Protein AF-A0A0L6JJQ7-F1 (afdb_monomer_lite)

Foldseek 3Di:
DDDDDDDDDDDDDDDDDDDDDDDDDDDDDDDDDDDDDDDDPPPVPVVVVLVVLVVVLVVQLVVLVVVLCVVLVVLVVVLVVLVVVLVVLVVDVPRDPVVNVVSVVVNVVSVVVNVVSVVVSVVSSVLSVCCSQQNDVLSVQLVVLVVVLCVVLVVLVVVLVVLVVVLVVLVPDPDRDPVSNVVSVVVNVVSVVVNVVSVVVSVVSSVLSRCCSQQNPVLSVQLVVLVVVLVVQLVVLVVVLVVLVVQLVVLVPDPDDSVVVNVVSVVVNVVSVVVNVVSVVVSVVSNVVSNVVSNVVVVD

Sequence (300 aa):
MKKFISGITAAAMMLTISSGAIACKGNFEVKNAAPQKTKTQGVKLASKTVKALDAATEAKIKALKDAYNKEVAPLNEQLKTVTADLKAAKAAKPVDTAKVNSIKDLVTSIQKEIGTKKKALNEAIEKVKLTAEYGADAVAKMDSAKAAFEKDVAPLKEKLTALNNDLKAALKATTVDKEKVKSIKDQIKTVNNDISIKKKALASSIENIKLTAKYGADAVAKLEAAKETYNKDVAAVNEKIKKANADLKAALKEKTKNKETIKTTSKQLLTLYKELKDKKTAYEALVKSIKTTAAAAKKA

Secondary structure (DSSP, 8-state):
---------------------------------PPP-----SSHHHHHHHHHHHHHHHHHHHHHHHHHHHHHHHHHHHHHHHHHHHHHHHHSSS--HHHHHHHHHHHHHHHHHHHHHHHHHHHHHHHHHHHHHH-HHHHHHHHHHHHHHHHHHHHHHHHHHHHHHHHHHHHHSSS--HHHHHHHHHHHHHHHHHHHHHHHHHHHHHHHHHHHHHH-HHHHHHHHHHHHHHHHHHHHHHHHHHHHHHHHHHHTT-SS--HHHHHHHHHHHHHHHHHHHHHHHHHHHHHHHHHHHHHHHTT-

pLDDT: mean 83.03, std 23.99, range [24.89, 98.19]

Radius of gyration: 33.75 Å; chains: 1; bounding box: 83×77×108 Å

Organism: NCBI:txid398512

Structure (mmCIF, N/CA/C/O backbone):
data_AF-A0A0L6JJQ7-F1
#
_entry.id   AF-A0A0L6JJQ7-F1
#
loop_
_atom_site.group_PDB
_atom_site.id
_atom_site.type_symbol
_atom_site.label_atom_id
_atom_site.label_alt_id
_atom_site.label_comp_id
_atom_site.label_asym_id
_atom_site.label_entity_id
_atom_site.label_seq_id
_atom_site.pdbx_PDB_ins_code
_atom_site.Cartn_x
_atom_site.Cartn_y
_atom_site.Cartn_z
_atom_site.occupancy
_atom_site.B_iso_or_equiv
_atom_site.auth_seq_id
_atom_site.auth_comp_id
_atom_site.auth_asym_id
_atom_site.auth_atom_id
_atom_site.pdbx_PDB_model_num
ATOM 1 N N . MET A 1 1 ? 1.778 -45.933 -13.096 1.00 40.78 1 MET A N 1
ATOM 2 C CA . MET A 1 1 ? 0.882 -45.709 -14.261 1.00 40.78 1 MET A CA 1
ATOM 3 C C . MET A 1 1 ? -0.006 -44.519 -13.896 1.00 40.78 1 MET A C 1
ATOM 5 O O . MET A 1 1 ? -0.544 -44.564 -12.808 1.00 40.78 1 MET A O 1
ATOM 9 N N . LYS A 1 2 ? -0.139 -43.393 -14.603 1.00 38.31 2 LYS A N 1
ATOM 10 C CA . LYS A 1 2 ? -0.102 -43.065 -16.037 1.00 38.31 2 LYS A CA 1
ATOM 11 C C . LYS A 1 2 ? 0.492 -41.654 -16.241 1.00 38.31 2 LYS A C 1
ATOM 13 O O . LYS A 1 2 ? 0.305 -40.781 -15.403 1.00 38.31 2 LYS A O 1
ATOM 18 N N . LYS A 1 3 ? 1.183 -41.461 -17.368 1.00 41.72 3 LYS A N 1
ATOM 19 C CA . LYS A 1 3 ? 1.602 -40.169 -17.941 1.00 41.72 3 LYS A CA 1
ATOM 20 C C . LYS A 1 3 ? 0.489 -39.635 -18.860 1.00 41.72 3 LYS A C 1
ATOM 22 O O . LYS A 1 3 ? -0.080 -40.446 -19.576 1.00 41.72 3 LYS A O 1
ATOM 27 N N . PHE A 1 4 ? 0.266 -38.319 -18.890 1.00 34.88 4 PHE A N 1
ATOM 28 C CA . PHE A 1 4 ? -0.367 -37.515 -19.964 1.00 34.88 4 PHE A CA 1
ATOM 29 C C . PHE A 1 4 ? 0.131 -36.073 -19.719 1.00 34.88 4 PHE A C 1
ATOM 31 O O . PHE A 1 4 ? -0.058 -35.578 -18.615 1.00 34.88 4 PHE A O 1
ATOM 38 N N . ILE A 1 5 ? 1.002 -35.413 -20.494 1.00 38.50 5 ILE A N 1
ATOM 39 C CA . ILE A 1 5 ? 1.073 -35.028 -21.922 1.00 38.50 5 ILE A CA 1
ATOM 40 C C . ILE A 1 5 ? -0.078 -34.119 -22.402 1.00 38.50 5 ILE A C 1
ATOM 42 O O . ILE A 1 5 ? -1.170 -34.591 -22.683 1.00 38.50 5 ILE A O 1
ATOM 46 N N . SER A 1 6 ? 0.294 -32.832 -22.531 1.00 33.75 6 SER A N 1
ATOM 47 C CA . SER A 1 6 ? -0.038 -31.785 -23.524 1.00 33.75 6 SER A CA 1
ATOM 48 C C . SER A 1 6 ? -1.480 -31.362 -23.827 1.00 33.75 6 SER A C 1
ATOM 50 O O . SER A 1 6 ? -2.347 -32.191 -24.068 1.00 33.75 6 SER A O 1
ATOM 52 N N . GLY A 1 7 ? -1.654 -30.050 -24.035 1.00 31.50 7 GLY A N 1
ATOM 53 C CA . GLY A 1 7 ? -2.753 -29.505 -24.837 1.00 31.50 7 GLY A CA 1
ATOM 54 C C . GLY A 1 7 ? -2.918 -27.989 -24.721 1.00 31.50 7 GLY A C 1
ATOM 55 O O . GLY A 1 7 ? -3.749 -27.517 -23.958 1.00 31.50 7 GLY A O 1
ATOM 56 N N . ILE A 1 8 ? -2.134 -27.225 -25.487 1.00 38.12 8 ILE A N 1
ATOM 57 C CA . ILE A 1 8 ? -2.413 -25.817 -25.817 1.00 38.12 8 ILE A CA 1
ATOM 58 C C . ILE A 1 8 ? -3.690 -25.785 -26.663 1.00 38.12 8 ILE A C 1
ATOM 60 O O . ILE A 1 8 ? -3.767 -26.519 -27.643 1.00 38.12 8 ILE A O 1
ATOM 64 N N . THR A 1 9 ? -4.656 -24.918 -26.349 1.00 31.53 9 THR A N 1
ATOM 65 C CA . THR A 1 9 ? -5.706 -24.553 -27.315 1.00 31.53 9 THR A CA 1
ATOM 66 C C . THR A 1 9 ? -5.922 -23.045 -27.298 1.00 31.53 9 THR A C 1
ATOM 68 O O . THR A 1 9 ? -6.413 -22.476 -26.326 1.00 31.53 9 THR A O 1
ATOM 71 N N . ALA A 1 10 ? -5.502 -22.409 -28.389 1.00 32.62 10 ALA A N 1
ATOM 72 C CA . ALA A 1 10 ? -5.884 -21.062 -28.768 1.00 32.62 10 ALA A CA 1
ATOM 73 C C . ALA A 1 10 ? -7.339 -21.077 -29.258 1.00 32.62 10 ALA A C 1
ATOM 75 O O . ALA A 1 10 ? -7.697 -21.917 -30.081 1.00 32.62 10 ALA A O 1
ATOM 76 N N . ALA A 1 11 ? -8.159 -20.141 -28.787 1.00 29.55 11 ALA A N 1
ATOM 77 C CA . ALA A 1 11 ? -9.487 -19.894 -29.333 1.00 29.55 11 ALA A CA 1
ATOM 78 C C . ALA A 1 11 ? -9.513 -18.489 -29.940 1.00 29.55 11 ALA A C 1
ATOM 80 O O . ALA A 1 11 ? -9.474 -17.480 -29.238 1.00 29.55 11 ALA A O 1
ATOM 81 N N . ALA A 1 12 ? -9.522 -18.459 -31.270 1.00 28.70 12 ALA A N 1
ATOM 82 C CA . ALA A 1 12 ? -9.813 -17.292 -32.079 1.00 28.70 12 ALA A CA 1
ATOM 83 C C . ALA A 1 12 ? -11.298 -16.922 -31.939 1.00 28.70 12 ALA A C 1
ATOM 85 O O . ALA A 1 12 ? -12.160 -17.794 -32.014 1.00 28.70 12 ALA A O 1
ATOM 86 N N . MET A 1 13 ? -11.599 -15.631 -31.805 1.00 29.89 13 MET A N 1
ATOM 87 C CA . MET A 1 13 ? -12.943 -15.097 -32.024 1.00 29.89 13 MET A CA 1
ATOM 88 C C . MET A 1 13 ? -12.869 -14.048 -33.134 1.00 29.89 13 MET A C 1
ATOM 90 O O . MET A 1 13 ? -12.454 -12.912 -32.923 1.00 29.89 13 MET A O 1
ATOM 94 N N . MET A 1 14 ? -13.232 -14.486 -34.339 1.00 33.00 14 MET A N 1
ATOM 95 C CA . MET A 1 14 ? -13.643 -13.636 -35.454 1.00 33.00 14 MET A CA 1
ATOM 96 C C . MET A 1 14 ? -15.035 -13.077 -35.152 1.00 33.00 14 MET A C 1
ATOM 98 O O . MET A 1 14 ? -15.930 -13.835 -34.781 1.00 33.00 14 MET A O 1
ATOM 102 N N . LEU A 1 15 ? -15.234 -11.779 -35.375 1.00 27.42 15 LEU A N 1
ATOM 103 C CA . LEU A 1 15 ? -16.564 -11.193 -35.505 1.00 27.42 15 LEU A CA 1
ATOM 104 C C . LEU A 1 15 ? -16.562 -10.238 -36.700 1.00 27.42 15 LEU A C 1
ATOM 106 O O . LEU A 1 15 ? -16.027 -9.133 -36.662 1.00 27.42 15 LEU A O 1
ATOM 110 N N . THR A 1 16 ? -17.114 -10.750 -37.791 1.00 31.70 16 THR A N 1
ATOM 111 C CA . THR A 1 16 ? -17.403 -10.087 -39.061 1.00 31.70 16 THR A CA 1
ATOM 112 C C . THR A 1 16 ? -18.691 -9.284 -38.923 1.00 31.70 16 THR A C 1
ATOM 114 O O . THR A 1 16 ? -19.684 -9.887 -38.532 1.00 31.70 16 THR A O 1
ATOM 117 N N . ILE A 1 17 ? -18.731 -8.007 -39.333 1.00 32.00 17 ILE A N 1
ATOM 118 C CA . ILE A 1 17 ? -19.963 -7.368 -39.841 1.00 32.00 17 ILE A CA 1
ATOM 119 C C . ILE A 1 17 ? -19.635 -6.391 -40.992 1.00 32.00 17 ILE A C 1
ATOM 121 O O . ILE A 1 17 ? -19.012 -5.352 -40.802 1.00 32.00 17 ILE A O 1
ATOM 125 N N . SER A 1 18 ? -20.063 -6.834 -42.178 1.00 29.53 18 SER A N 1
ATOM 126 C CA . SER A 1 18 ? -2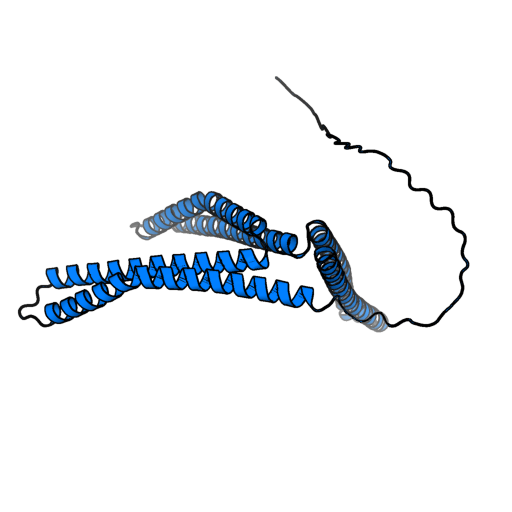0.608 -6.170 -43.377 1.00 29.53 18 SER A CA 1
ATOM 127 C C . SER A 1 18 ? -20.101 -4.820 -43.907 1.00 29.53 18 SER A C 1
ATOM 129 O O . SER A 1 18 ? -20.198 -3.771 -43.275 1.00 29.53 18 SER A O 1
ATOM 131 N N . SER A 1 19 ? -19.778 -4.872 -45.200 1.00 30.47 19 SER A N 1
ATOM 132 C CA . SER A 1 19 ? -19.640 -3.794 -46.176 1.00 30.47 19 SER A CA 1
ATOM 133 C C . SER A 1 19 ? -20.856 -2.860 -46.270 1.00 30.47 19 SER A C 1
ATOM 135 O O . SER A 1 19 ? -21.985 -3.315 -46.439 1.00 30.47 19 SER A O 1
ATOM 137 N N . GLY A 1 20 ? -20.592 -1.554 -46.310 1.00 28.81 20 GLY A N 1
ATOM 138 C CA . GLY A 1 20 ? -21.483 -0.530 -46.852 1.00 28.81 20 GLY A CA 1
ATOM 139 C C . GLY A 1 20 ? -20.668 0.405 -47.741 1.00 28.81 20 GLY A C 1
ATOM 140 O O . GLY A 1 20 ? -19.799 1.126 -47.259 1.00 28.81 20 GLY A O 1
ATOM 141 N N . ALA A 1 21 ? -20.899 0.336 -49.050 1.00 28.78 21 ALA A N 1
ATOM 142 C CA . ALA A 1 21 ? -20.279 1.203 -50.039 1.00 28.78 21 ALA A CA 1
ATOM 143 C C . ALA A 1 21 ? -20.916 2.602 -49.998 1.00 28.78 21 ALA A C 1
ATOM 145 O O . ALA A 1 21 ? -22.134 2.725 -50.089 1.00 28.78 21 ALA A O 1
ATOM 146 N N . ILE A 1 22 ? -20.092 3.651 -49.951 1.00 30.23 22 ILE A N 1
ATOM 147 C CA . ILE A 1 22 ? -20.457 4.978 -50.458 1.00 30.23 22 ILE A CA 1
ATOM 148 C C . ILE A 1 22 ? -19.367 5.386 -51.442 1.00 30.23 22 ILE A C 1
ATOM 150 O O . ILE A 1 22 ? -18.225 5.658 -51.075 1.00 30.23 22 ILE A O 1
ATOM 154 N N . ALA A 1 23 ? -19.743 5.388 -52.715 1.00 28.38 23 ALA A N 1
ATOM 155 C CA . ALA A 1 23 ? -19.004 6.037 -53.774 1.00 28.38 23 ALA A CA 1
ATOM 156 C C . ALA A 1 23 ? -19.264 7.548 -53.711 1.00 28.38 23 ALA A C 1
ATOM 158 O O . ALA A 1 23 ? -20.413 7.969 -53.768 1.00 28.38 23 ALA A O 1
ATOM 159 N N . CYS A 1 24 ? -18.199 8.347 -53.685 1.00 27.61 24 CYS A N 1
ATOM 160 C CA . CYS A 1 24 ? -18.191 9.703 -54.229 1.00 27.61 24 CYS A CA 1
ATOM 161 C C . CYS A 1 24 ? -16.872 9.892 -54.986 1.00 27.61 24 CYS A C 1
ATOM 163 O O . CYS A 1 24 ? -15.816 10.102 -54.392 1.00 27.61 24 CYS A O 1
ATOM 165 N N . LYS A 1 25 ? -16.941 9.777 -56.317 1.00 28.47 25 LYS A N 1
ATOM 166 C CA . LYS A 1 25 ? -15.945 10.331 -57.239 1.00 28.47 25 LYS A CA 1
ATOM 167 C C . LYS A 1 25 ? -16.105 11.851 -57.234 1.00 28.47 25 LYS A C 1
ATOM 169 O O . LYS A 1 25 ? -17.196 12.346 -57.492 1.00 28.47 25 LYS A O 1
ATOM 174 N N . GLY A 1 26 ? -15.010 12.564 -57.012 1.00 27.30 26 GLY A N 1
ATOM 175 C CA . GLY A 1 26 ? -14.912 14.001 -57.230 1.00 27.30 26 GLY A CA 1
ATOM 176 C C . GLY A 1 26 ? -13.449 14.420 -57.207 1.00 27.30 26 GLY A C 1
ATOM 177 O O . GLY A 1 26 ? -12.859 14.534 -56.138 1.00 27.30 26 GLY A O 1
ATOM 178 N N . ASN A 1 27 ? -12.857 14.608 -58.387 1.00 30.86 27 ASN A N 1
ATOM 179 C CA . ASN A 1 27 ? -11.577 15.294 -58.544 1.00 30.86 27 ASN A CA 1
ATOM 180 C C . ASN A 1 27 ? -11.732 16.743 -58.061 1.00 30.86 27 ASN A C 1
ATOM 182 O O . ASN A 1 27 ? -12.579 17.455 -58.598 1.00 30.86 27 ASN A O 1
ATOM 186 N N . PHE A 1 28 ? -10.876 17.213 -57.151 1.00 25.08 28 PHE A N 1
ATOM 187 C CA . PHE A 1 28 ? -10.503 18.625 -57.142 1.00 25.08 28 PHE A CA 1
ATOM 188 C C . PHE A 1 28 ? -9.104 18.856 -56.570 1.00 25.08 28 PHE A C 1
ATOM 190 O O . PHE A 1 28 ? -8.626 18.156 -55.683 1.00 25.08 28 PHE A O 1
ATOM 197 N N . GLU A 1 29 ? -8.463 19.833 -57.188 1.00 25.55 29 GLU A N 1
ATOM 198 C CA . GLU A 1 29 ? -7.049 20.156 -57.223 1.00 25.55 29 GLU A CA 1
ATOM 199 C C . GLU A 1 29 ? -6.451 20.584 -55.876 1.00 25.55 29 GLU A C 1
ATOM 201 O O . GLU A 1 29 ? -7.091 21.232 -55.047 1.00 25.55 29 GLU A O 1
ATOM 206 N N . VAL A 1 30 ? -5.151 20.321 -55.725 1.00 31.25 30 VAL A N 1
ATOM 207 C CA . VAL A 1 30 ? -4.286 20.986 -54.747 1.00 31.25 30 VAL A CA 1
ATOM 208 C C . VAL A 1 30 ? -4.121 22.448 -55.172 1.00 31.25 30 VAL A C 1
ATOM 210 O O . VAL A 1 30 ? -3.375 22.747 -56.103 1.00 31.25 30 VAL A O 1
ATOM 213 N N . LYS A 1 31 ? -4.788 23.373 -54.476 1.00 25.42 31 LYS A N 1
ATOM 214 C CA . LYS A 1 31 ? -4.461 24.805 -54.510 1.00 25.42 31 LYS A CA 1
ATOM 215 C C . LYS A 1 31 ? -4.286 25.334 -53.089 1.00 25.42 31 LYS A C 1
ATOM 217 O O . LYS A 1 31 ? -5.178 25.240 -52.252 1.00 25.42 31 LYS A O 1
ATOM 222 N N . ASN A 1 32 ? -3.101 25.890 -52.847 1.00 31.80 32 ASN A N 1
ATOM 223 C CA . ASN A 1 32 ? -2.762 26.691 -51.677 1.00 31.80 32 ASN A CA 1
ATOM 224 C C . ASN A 1 32 ? -3.772 27.835 -51.490 1.00 31.80 32 ASN A C 1
ATOM 226 O O . ASN A 1 32 ? -3.938 28.655 -52.391 1.00 31.80 32 ASN A O 1
ATOM 230 N N . ALA A 1 33 ? -4.374 27.938 -50.303 1.00 26.23 33 ALA A N 1
ATOM 231 C CA . ALA A 1 33 ? -5.040 29.149 -49.834 1.00 26.23 33 ALA A CA 1
ATOM 232 C C . ALA A 1 33 ? -4.869 29.301 -48.311 1.00 26.23 33 ALA A C 1
ATOM 234 O O . ALA A 1 33 ? -4.955 28.339 -47.551 1.00 26.23 33 ALA A O 1
ATOM 235 N N . ALA A 1 34 ? -4.572 30.532 -47.901 1.00 25.86 34 ALA A N 1
ATOM 236 C CA . ALA A 1 34 ? -4.244 30.986 -46.552 1.00 25.86 34 ALA A CA 1
ATOM 237 C C . ALA A 1 34 ? -5.436 30.870 -45.549 1.00 25.86 34 ALA A C 1
ATOM 239 O O . ALA A 1 34 ? -6.549 30.518 -45.940 1.00 25.86 34 ALA A O 1
ATOM 240 N N . PRO A 1 35 ? -5.231 31.130 -44.239 1.00 26.84 35 PRO A N 1
ATOM 241 C CA . PRO A 1 35 ? -5.965 30.497 -43.144 1.00 26.84 35 PRO A CA 1
ATOM 242 C C . PRO A 1 35 ? -7.361 31.091 -42.924 1.00 26.84 35 PRO A C 1
ATOM 244 O O . PRO A 1 35 ? -7.509 32.285 -42.660 1.00 26.84 35 PRO A O 1
ATOM 247 N N . GLN A 1 36 ? -8.393 30.244 -42.906 1.00 24.89 36 GLN A N 1
ATOM 248 C CA . GLN A 1 36 ? -9.703 30.633 -42.387 1.00 24.89 36 GLN A CA 1
ATOM 249 C C . GLN A 1 36 ? -9.806 30.342 -40.887 1.00 24.89 36 GLN A C 1
ATOM 251 O O . GLN A 1 36 ? -9.729 29.208 -40.420 1.00 24.89 36 GLN A O 1
ATOM 256 N N . LYS A 1 37 ? -9.995 31.424 -40.126 1.00 33.47 37 LYS A N 1
ATOM 257 C CA . LYS A 1 37 ? -10.331 31.439 -38.701 1.00 33.47 37 LYS A CA 1
ATOM 258 C C . LYS A 1 37 ? -11.657 30.707 -38.455 1.00 33.47 37 LYS A C 1
ATOM 260 O O . LYS A 1 37 ? -12.722 31.313 -38.560 1.00 33.47 37 LYS A O 1
ATOM 265 N N . THR A 1 38 ? -11.616 29.453 -38.022 1.00 25.91 38 THR A N 1
ATOM 266 C CA . THR A 1 38 ? -12.767 28.827 -37.359 1.00 25.91 38 THR A CA 1
ATOM 267 C C . THR A 1 38 ? -12.758 29.205 -35.883 1.00 25.91 38 THR A C 1
ATOM 269 O O . THR A 1 38 ? -11.875 28.807 -35.120 1.00 25.91 38 THR A O 1
ATOM 272 N N . LYS A 1 39 ? -13.738 30.024 -35.488 1.00 27.64 39 LYS A N 1
ATOM 273 C CA . LYS A 1 39 ? -13.989 30.421 -34.100 1.00 27.64 39 LYS A CA 1
ATOM 274 C C . LYS A 1 39 ? -14.119 29.182 -33.208 1.00 27.64 39 LYS A C 1
ATOM 276 O O . LYS A 1 39 ? -14.880 28.258 -33.474 1.00 27.64 39 LYS A O 1
ATOM 281 N N . THR A 1 40 ? -13.372 29.219 -32.118 1.00 33.66 40 THR A N 1
ATOM 282 C CA . THR A 1 40 ? -13.351 28.285 -30.998 1.00 33.66 40 THR A CA 1
ATOM 283 C C . THR A 1 40 ? -14.741 28.090 -30.379 1.00 33.66 40 THR A C 1
ATOM 285 O O . THR A 1 40 ? -15.190 28.888 -29.561 1.00 33.66 40 THR A O 1
ATOM 288 N N . GLN A 1 41 ? -15.405 26.977 -30.699 1.00 30.06 41 GLN A N 1
ATOM 289 C CA . GLN A 1 41 ? -16.529 26.453 -29.902 1.00 30.06 41 GLN A CA 1
ATOM 290 C C . GLN A 1 41 ? -16.197 25.145 -29.154 1.00 30.06 41 GLN A C 1
ATOM 292 O O . GLN A 1 41 ? -17.012 24.655 -28.380 1.00 30.06 41 GLN A O 1
ATOM 297 N N . GLY A 1 42 ? -14.963 24.635 -29.256 1.00 28.72 42 GLY A N 1
ATOM 298 C CA . GLY A 1 42 ? -14.539 23.385 -28.601 1.00 28.72 42 GLY A CA 1
ATOM 299 C C . GLY A 1 42 ? -14.088 23.483 -27.132 1.00 28.72 42 GLY A C 1
ATOM 300 O O . GLY A 1 42 ? -13.837 22.459 -26.508 1.00 28.72 42 GLY A O 1
ATOM 301 N N . VAL A 1 43 ? -13.975 24.679 -26.537 1.00 32.28 43 VAL A N 1
ATOM 302 C CA . VAL A 1 43 ? -13.338 24.845 -25.203 1.00 32.28 43 VAL A CA 1
ATOM 303 C C . VAL A 1 43 ? -14.348 25.063 -24.058 1.00 32.28 43 VAL A C 1
ATOM 305 O O . VAL A 1 43 ? -14.024 24.875 -22.884 1.00 32.28 43 VAL A O 1
ATOM 308 N N . LYS A 1 44 ? -15.615 25.390 -24.355 1.00 32.47 44 LYS A N 1
ATOM 309 C CA . LYS A 1 44 ? -16.636 25.656 -23.317 1.00 32.47 44 LYS A CA 1
ATOM 310 C C . LYS A 1 44 ? -17.373 24.413 -22.796 1.00 32.47 44 LYS A C 1
ATOM 312 O O . LYS A 1 44 ? -17.965 24.501 -21.724 1.00 32.47 44 LYS A O 1
ATOM 317 N N . LEU A 1 45 ? -17.330 23.272 -23.493 1.00 27.98 45 LEU A N 1
ATOM 318 C CA . LEU A 1 45 ? -17.992 22.037 -23.037 1.00 27.98 45 LEU A CA 1
ATOM 319 C C . LEU A 1 45 ? -17.166 21.276 -21.988 1.00 27.98 45 LEU A C 1
ATOM 321 O O . LEU A 1 45 ? -17.713 20.880 -20.962 1.00 27.98 45 LEU A O 1
ATOM 325 N N . ALA A 1 46 ? -15.847 21.162 -22.177 1.00 34.97 46 ALA A N 1
ATOM 326 C CA . ALA A 1 46 ? -14.965 20.439 -21.252 1.00 34.97 46 ALA A CA 1
ATOM 327 C C . ALA A 1 46 ? -14.870 21.087 -19.854 1.00 34.97 46 ALA A C 1
ATOM 329 O O . ALA A 1 46 ? -14.666 20.396 -18.862 1.00 34.97 46 ALA A O 1
ATOM 330 N N . SER A 1 47 ? -15.049 22.410 -19.748 1.00 42.53 47 SER A N 1
ATOM 331 C CA . SER A 1 47 ? -15.056 23.102 -18.448 1.00 42.53 47 SER A CA 1
ATOM 332 C C . SER A 1 47 ? -16.383 22.976 -17.698 1.00 42.53 47 SER A C 1
ATOM 334 O O . SER A 1 47 ? -16.388 23.056 -16.473 1.00 42.53 47 SER A O 1
ATOM 336 N N . LYS A 1 48 ? -17.506 22.758 -18.395 1.00 41.59 48 LYS A N 1
ATOM 337 C CA . LYS A 1 48 ? -18.816 22.551 -17.761 1.00 41.59 48 LYS A CA 1
ATOM 338 C C . LYS A 1 48 ? -18.961 21.139 -17.202 1.00 41.59 48 LYS A C 1
ATOM 340 O O . LYS A 1 48 ? -19.494 20.990 -16.112 1.00 41.59 48 LYS A O 1
ATOM 345 N N . THR A 1 49 ? -18.455 20.124 -17.901 1.00 40.28 49 THR A N 1
ATOM 346 C CA . THR A 1 49 ? -18.525 18.724 -17.451 1.00 40.28 49 THR A CA 1
ATOM 347 C C . THR A 1 49 ? -17.599 18.440 -16.272 1.00 40.28 49 THR A C 1
ATOM 349 O O . THR A 1 49 ? -18.028 17.776 -15.335 1.00 40.28 49 THR A O 1
ATOM 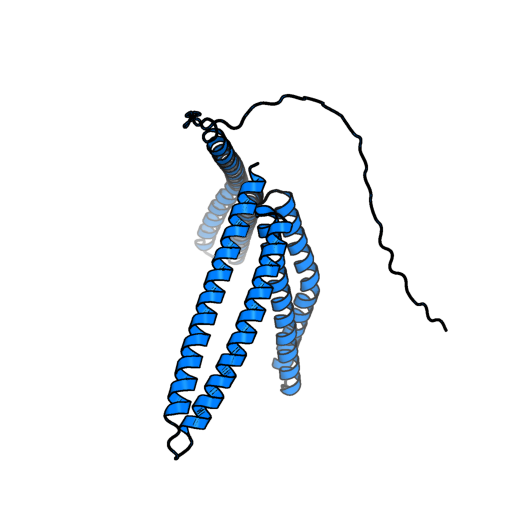352 N N . VAL A 1 50 ? -16.386 19.007 -16.247 1.00 47.94 50 VAL A N 1
ATOM 353 C CA . VAL A 1 50 ? -15.484 18.913 -15.080 1.00 47.94 50 VAL A CA 1
ATOM 354 C C . VAL A 1 50 ? -16.079 19.642 -13.869 1.00 47.94 50 VAL A C 1
ATOM 356 O O . VAL A 1 50 ? -16.211 19.039 -12.812 1.00 47.94 50 VAL A O 1
ATOM 359 N N . LYS A 1 51 ? -16.581 20.877 -14.037 1.00 53.31 51 LYS A N 1
ATOM 360 C CA . LYS A 1 51 ? -17.262 21.609 -12.950 1.00 53.31 51 LYS A CA 1
ATOM 361 C C . LYS A 1 51 ? -18.536 20.913 -12.451 1.00 53.31 51 LYS A C 1
ATOM 363 O O . LYS A 1 51 ? -18.841 20.993 -11.267 1.00 53.31 51 LYS A O 1
ATOM 368 N N . ALA A 1 52 ? -19.283 20.236 -13.326 1.00 54.53 52 ALA A N 1
ATOM 369 C CA . ALA A 1 52 ? -20.475 19.474 -12.946 1.00 54.53 52 ALA A CA 1
ATOM 370 C C . ALA A 1 52 ? -20.132 18.157 -12.222 1.00 54.53 52 ALA A C 1
ATOM 372 O O . ALA A 1 52 ? -20.840 17.780 -11.291 1.00 54.53 52 ALA A O 1
ATOM 373 N N . LEU A 1 53 ? -19.044 17.479 -12.608 1.00 58.56 53 LEU A N 1
ATOM 374 C CA . LEU A 1 53 ? -18.508 16.307 -11.902 1.00 58.56 53 LEU A CA 1
ATOM 375 C C . LEU A 1 53 ? -17.984 16.681 -10.511 1.00 58.56 53 LEU A C 1
ATOM 377 O O . LEU A 1 53 ? -18.263 15.966 -9.546 1.00 58.56 53 LEU A O 1
ATOM 381 N N . ASP A 1 54 ? -17.309 17.822 -10.392 1.00 73.19 54 ASP A N 1
ATOM 382 C CA . ASP A 1 54 ? -16.853 18.358 -9.109 1.00 73.19 54 ASP A CA 1
ATOM 383 C C . ASP A 1 54 ? -18.053 18.727 -8.218 1.00 73.19 54 ASP A C 1
ATOM 385 O O . ASP A 1 54 ? -18.141 18.257 -7.084 1.00 73.19 54 ASP A O 1
ATOM 389 N N . ALA A 1 55 ? -19.058 19.429 -8.758 1.00 81.38 55 ALA A N 1
ATOM 390 C CA . ALA A 1 55 ? -20.275 19.785 -8.022 1.00 81.38 55 ALA A CA 1
ATOM 391 C C . ALA A 1 55 ? -21.098 18.559 -7.574 1.00 81.38 55 ALA A C 1
ATOM 393 O O . ALA A 1 55 ? -21.582 18.508 -6.442 1.00 81.38 55 ALA A O 1
ATOM 394 N N . ALA A 1 56 ? -21.242 17.537 -8.425 1.00 85.12 56 ALA A N 1
ATOM 395 C CA . ALA A 1 56 ? -21.938 16.300 -8.065 1.00 85.12 56 ALA A CA 1
ATOM 396 C C . ALA A 1 56 ? -21.179 15.500 -6.988 1.00 85.12 56 ALA A C 1
ATOM 398 O O . ALA A 1 56 ? -21.793 14.890 -6.108 1.00 85.12 56 ALA A O 1
ATOM 399 N N . THR A 1 57 ? -19.845 15.512 -7.037 1.00 87.94 57 THR A N 1
ATOM 400 C CA . THR A 1 57 ? -18.981 14.884 -6.026 1.00 87.94 57 THR A CA 1
ATOM 401 C C . THR A 1 57 ? -19.100 15.611 -4.688 1.00 87.94 57 THR A C 1
ATOM 403 O O . THR A 1 57 ? -19.302 14.973 -3.653 1.00 87.94 57 THR A O 1
ATOM 406 N N . GLU A 1 58 ? -19.052 16.942 -4.701 1.00 89.81 58 GLU A N 1
ATOM 407 C CA . GLU A 1 58 ? -19.244 17.780 -3.517 1.00 89.81 58 GLU A CA 1
ATOM 408 C C . GLU A 1 58 ? -20.633 17.600 -2.901 1.00 89.81 58 GLU A C 1
ATOM 410 O O . GLU A 1 58 ? -20.739 17.437 -1.685 1.00 89.81 58 GLU A O 1
ATOM 415 N N . ALA A 1 59 ? -21.688 17.534 -3.720 1.00 92.44 59 ALA A N 1
ATOM 416 C CA . ALA A 1 59 ? -23.050 17.280 -3.255 1.00 92.44 59 ALA A CA 1
ATOM 417 C C . ALA A 1 59 ? -23.171 15.925 -2.538 1.00 92.44 59 ALA A C 1
ATOM 419 O O . ALA A 1 59 ? -23.739 15.852 -1.446 1.00 92.44 59 ALA A O 1
ATOM 420 N N . LYS A 1 60 ? -22.574 14.858 -3.092 1.00 93.31 60 LYS A N 1
ATOM 421 C CA . LYS A 1 60 ? -22.530 13.535 -2.440 1.00 93.31 60 LYS A CA 1
ATOM 422 C C . LYS A 1 60 ? -21.756 13.571 -1.121 1.00 93.31 60 LYS A C 1
ATOM 424 O O . LYS A 1 60 ? -22.216 13.015 -0.127 1.00 93.31 60 LYS A O 1
ATOM 429 N N . ILE A 1 61 ? -20.604 14.246 -1.083 1.00 93.06 61 ILE A N 1
ATOM 430 C CA . ILE A 1 61 ? -19.813 14.407 0.149 1.00 93.06 61 ILE A CA 1
ATOM 431 C C . ILE A 1 61 ? -20.598 15.191 1.205 1.00 93.06 61 ILE A C 1
ATOM 433 O O . ILE A 1 61 ? -20.562 14.831 2.382 1.00 93.06 61 ILE A O 1
ATOM 437 N N . LYS A 1 62 ? -21.312 16.249 0.806 1.00 95.38 62 LYS A N 1
ATOM 438 C CA . LYS A 1 62 ? -22.165 17.025 1.707 1.00 95.38 62 LYS A CA 1
ATOM 439 C C . LYS A 1 62 ? -23.277 16.154 2.288 1.00 95.38 62 LYS A C 1
ATOM 441 O O . LYS A 1 62 ? -23.418 16.114 3.504 1.00 95.38 62 LYS A O 1
ATOM 446 N N . ALA A 1 63 ? -23.984 15.396 1.450 1.00 95.94 63 ALA A N 1
ATOM 447 C CA . ALA A 1 63 ? -25.035 14.485 1.902 1.00 95.94 63 ALA A CA 1
ATOM 448 C C . ALA A 1 63 ? -24.519 13.452 2.923 1.00 95.94 63 ALA A C 1
ATOM 450 O O . ALA A 1 63 ? -25.174 13.208 3.933 1.00 95.94 63 ALA A O 1
ATOM 451 N N . LEU A 1 64 ? -23.316 12.900 2.713 1.00 96.38 64 LEU A N 1
ATOM 452 C CA . LEU A 1 64 ? -22.679 11.991 3.675 1.00 96.38 64 LEU A CA 1
ATOM 453 C C . LEU A 1 64 ? -22.386 12.671 5.022 1.00 96.38 64 LEU A C 1
ATOM 455 O O . LEU A 1 64 ? -22.637 12.087 6.075 1.00 96.38 64 LEU A O 1
ATOM 459 N N . LYS A 1 65 ? -21.868 13.906 5.005 1.00 94.69 65 LYS A N 1
ATOM 460 C CA . LYS A 1 65 ? -21.612 14.677 6.233 1.00 94.69 65 LYS A CA 1
ATOM 461 C C . LYS A 1 65 ? -22.905 15.015 6.970 1.00 94.69 65 LYS A C 1
ATOM 463 O O . LYS A 1 65 ? -22.945 14.899 8.191 1.00 94.69 65 LYS A O 1
ATOM 468 N N . ASP A 1 66 ? -23.948 15.401 6.241 1.00 96.62 66 ASP A N 1
ATOM 469 C CA . ASP A 1 66 ? -25.256 15.722 6.812 1.00 96.62 66 ASP A CA 1
ATOM 470 C C . ASP A 1 66 ? -25.879 14.480 7.476 1.00 96.62 66 ASP A C 1
ATOM 472 O O . ASP A 1 66 ? -26.343 14.556 8.615 1.00 96.62 66 ASP A O 1
ATOM 476 N N . ALA A 1 67 ? -25.801 13.313 6.822 1.00 95.81 67 ALA A N 1
ATOM 477 C CA . ALA A 1 67 ? -26.237 12.037 7.393 1.00 95.81 67 ALA A CA 1
ATOM 478 C C . ALA A 1 67 ? -25.449 11.668 8.664 1.00 95.81 67 ALA A C 1
ATOM 480 O O . ALA A 1 67 ? -26.050 11.358 9.692 1.00 95.81 67 ALA A O 1
ATOM 481 N N . TYR A 1 68 ? -24.116 11.781 8.635 1.00 96.75 68 TYR A N 1
ATOM 482 C CA . TYR A 1 68 ? -23.270 11.555 9.812 1.00 96.75 68 TYR A CA 1
ATOM 483 C C . TYR A 1 68 ? -23.639 12.480 10.977 1.00 96.75 68 TYR A C 1
ATOM 485 O O . TYR A 1 68 ? -23.778 12.021 12.109 1.00 96.75 68 TYR A O 1
ATOM 493 N N . ASN A 1 69 ? -23.824 13.776 10.711 1.00 95.56 69 ASN A N 1
ATOM 494 C CA . ASN A 1 69 ? -24.181 14.744 11.745 1.00 95.56 69 ASN A CA 1
ATOM 495 C C . ASN A 1 69 ? -25.533 14.405 12.382 1.00 95.56 69 ASN A C 1
ATOM 497 O O . ASN A 1 69 ? -25.665 14.498 13.600 1.00 95.56 69 ASN A O 1
ATOM 501 N N . LYS A 1 70 ? -26.511 13.958 11.583 1.00 96.44 70 LYS A N 1
ATOM 502 C CA . LYS A 1 70 ? -27.819 13.514 12.082 1.00 96.44 70 LYS A CA 1
ATOM 503 C C . LYS A 1 70 ? -27.706 12.291 12.997 1.00 96.44 70 LYS A C 1
ATOM 505 O O . LYS A 1 70 ? -28.363 12.254 14.031 1.00 96.44 70 LYS A O 1
ATOM 510 N N . GLU A 1 71 ? -26.870 11.316 12.647 1.00 94.62 71 GLU A N 1
ATOM 511 C CA . GLU A 1 71 ? -26.665 10.113 13.467 1.00 94.62 71 GLU A CA 1
ATOM 512 C C . GLU A 1 71 ? -25.847 10.370 14.739 1.00 94.62 71 GLU A C 1
ATOM 514 O O . GLU A 1 71 ? -26.082 9.735 15.764 1.00 94.62 71 GLU A O 1
ATOM 519 N N . VAL A 1 72 ? -24.872 11.279 14.686 1.00 96.00 72 VAL A N 1
ATOM 520 C CA . VAL A 1 72 ? -23.958 11.547 15.807 1.00 96.00 72 VAL A CA 1
ATOM 521 C C . VAL A 1 72 ? -24.495 12.608 16.768 1.00 96.00 72 VAL A C 1
ATOM 523 O O . VAL A 1 72 ? -24.102 12.615 17.931 1.00 96.00 72 VAL A O 1
ATOM 526 N N . A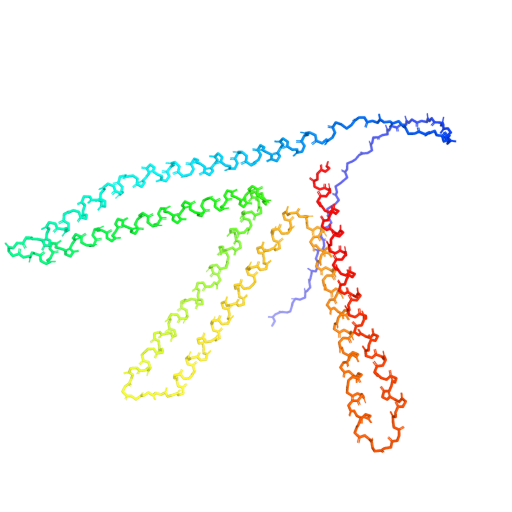LA A 1 73 ? -25.425 13.467 16.340 1.00 97.12 73 ALA A N 1
ATOM 527 C CA . ALA A 1 73 ? -26.090 14.435 17.214 1.00 97.12 73 ALA A CA 1
ATOM 528 C C . ALA A 1 73 ? -26.655 13.816 18.514 1.00 97.12 73 ALA A C 1
ATOM 530 O O . ALA A 1 73 ? -26.253 14.277 19.584 1.00 97.12 73 ALA A O 1
ATOM 531 N N . PRO A 1 74 ? -27.497 12.758 18.485 1.00 97.00 74 PRO A N 1
ATOM 532 C CA . PRO A 1 74 ? -28.011 12.153 19.716 1.00 97.00 74 PRO A CA 1
ATOM 533 C C . PRO A 1 74 ? -26.906 11.535 20.585 1.00 97.00 74 PRO A C 1
ATOM 535 O O . PRO A 1 74 ? -26.966 11.641 21.806 1.00 97.00 74 PRO A O 1
ATOM 538 N N . LEU A 1 75 ? -25.867 10.948 19.980 1.00 96.81 75 LEU A N 1
ATOM 539 C CA . LEU A 1 75 ? -24.726 10.385 20.714 1.00 96.81 75 LEU A CA 1
ATOM 540 C C . LEU A 1 75 ? -23.899 11.471 21.412 1.00 96.81 75 LEU A C 1
ATOM 542 O O . LEU A 1 75 ? -23.459 11.283 22.541 1.00 96.81 75 LEU A O 1
ATOM 546 N N . ASN A 1 76 ? -23.700 12.621 20.764 1.00 95.56 76 ASN A N 1
ATOM 547 C CA . ASN A 1 76 ? -23.015 13.762 21.368 1.00 95.56 76 ASN A CA 1
ATOM 548 C C . ASN A 1 76 ? -23.802 14.336 22.551 1.00 95.56 76 ASN A C 1
ATOM 550 O O . ASN A 1 76 ? -23.195 14.690 23.559 1.00 95.56 76 ASN A O 1
ATOM 554 N N . GLU A 1 77 ? -25.131 14.418 22.450 1.00 97.12 77 GLU A N 1
ATOM 555 C CA . GLU A 1 77 ? -25.969 14.848 23.574 1.00 97.12 77 GLU A CA 1
ATOM 556 C C . GLU A 1 77 ? -25.926 13.837 24.726 1.00 97.12 77 GLU A C 1
ATOM 558 O O . GLU A 1 77 ? -25.682 14.223 25.868 1.00 97.12 77 GLU A O 1
ATOM 563 N N . GLN A 1 78 ? -26.028 12.534 24.441 1.00 97.06 78 GLN A N 1
ATOM 564 C CA . GLN A 1 78 ? -25.834 11.493 25.457 1.00 97.06 78 GLN A CA 1
ATOM 565 C C . GLN A 1 78 ? -24.453 11.591 26.118 1.00 97.06 78 GLN A C 1
ATOM 567 O O . GLN A 1 78 ? -24.349 11.533 27.341 1.00 97.06 78 GLN A O 1
ATOM 572 N N . LEU A 1 79 ? -23.389 11.796 25.334 1.00 97.06 79 LEU A N 1
ATOM 573 C CA . LEU A 1 79 ? -22.030 11.939 25.853 1.00 97.06 79 LEU A CA 1
ATOM 574 C C . LEU A 1 79 ? -21.909 13.131 26.809 1.00 97.06 79 LEU A C 1
ATOM 576 O O . LEU A 1 79 ? -21.255 13.006 27.846 1.00 97.06 79 LEU A O 1
ATOM 580 N N . LYS A 1 80 ? -22.536 14.271 26.489 1.00 97.12 80 LYS A N 1
ATOM 581 C CA . LYS A 1 80 ? -22.573 15.445 27.377 1.00 97.12 80 LYS A CA 1
ATOM 582 C C . LYS A 1 80 ? -23.261 15.112 28.700 1.00 97.12 80 LYS A C 1
ATOM 584 O O . LYS A 1 80 ? -22.671 15.367 29.750 1.00 97.12 80 LYS A O 1
ATOM 589 N N . THR A 1 81 ? -24.448 14.507 28.651 1.00 97.44 81 THR A N 1
ATOM 590 C CA . THR A 1 81 ? -25.221 14.127 29.845 1.00 97.44 81 THR A CA 1
ATOM 591 C C . THR A 1 81 ? -24.446 13.151 30.726 1.00 97.44 81 THR A C 1
ATOM 593 O O . THR A 1 81 ? -24.183 13.445 31.888 1.00 97.44 81 THR A O 1
ATOM 596 N N . VAL A 1 82 ? -23.955 12.047 30.158 1.00 96.19 82 VAL A N 1
ATOM 597 C CA . VAL A 1 82 ? -23.213 11.018 30.907 1.00 96.19 82 VAL A CA 1
ATOM 598 C C . VAL A 1 82 ? -21.893 11.574 31.468 1.00 96.19 82 VAL A C 1
ATOM 600 O O . VAL A 1 82 ? -21.452 11.191 32.551 1.00 96.19 82 VAL A O 1
ATOM 603 N N . THR A 1 83 ? -21.259 12.532 30.782 1.00 95.75 83 THR A N 1
ATOM 604 C CA . THR A 1 83 ? -20.068 13.225 31.308 1.00 95.75 83 THR A CA 1
ATOM 605 C C . THR A 1 83 ? -20.408 14.127 32.499 1.00 95.75 83 THR A C 1
ATOM 607 O O . THR A 1 83 ? -19.621 14.209 33.449 1.00 95.75 83 THR A O 1
ATOM 610 N N . ALA A 1 84 ? -21.566 14.792 32.484 1.00 96.38 84 ALA A N 1
ATOM 611 C CA . ALA A 1 84 ? -22.052 15.556 33.629 1.00 96.38 84 ALA A CA 1
ATOM 612 C C . ALA A 1 84 ? -22.364 14.631 34.817 1.00 96.38 84 ALA A C 1
ATOM 614 O O . ALA A 1 84 ? -21.897 14.898 35.927 1.00 96.38 84 ALA A O 1
ATOM 615 N N . ASP A 1 85 ? -23.025 13.498 34.568 1.00 95.38 85 ASP A N 1
ATOM 616 C CA . ASP A 1 85 ? -23.297 12.471 35.580 1.00 95.38 85 ASP A CA 1
ATOM 617 C C . ASP A 1 85 ? -22.005 11.920 36.189 1.00 95.38 85 ASP A C 1
ATOM 619 O O . ASP A 1 85 ? -21.907 11.748 37.404 1.00 95.38 85 ASP A O 1
ATOM 623 N N . LEU A 1 86 ? -20.966 11.712 35.372 1.00 95.62 86 LEU A N 1
ATOM 624 C CA . LEU A 1 86 ? -19.649 11.292 35.851 1.00 95.62 86 LEU A CA 1
ATOM 625 C C . LEU A 1 86 ? -19.038 12.326 36.800 1.00 95.62 86 LEU A C 1
ATOM 627 O O . LEU A 1 86 ? -18.416 11.966 37.802 1.00 95.62 86 LEU A O 1
ATOM 631 N N . LYS A 1 87 ? -19.179 13.614 36.472 1.00 95.81 87 LYS A N 1
ATOM 632 C CA . LYS A 1 87 ? -18.674 14.713 37.299 1.00 95.81 87 LYS A CA 1
ATOM 633 C C . LYS A 1 87 ? -19.429 14.782 38.627 1.00 95.81 87 LYS A C 1
ATOM 635 O O . LYS A 1 87 ? -18.787 14.905 39.667 1.00 95.81 87 LYS A O 1
ATOM 640 N N . ALA A 1 88 ? -20.753 14.633 38.599 1.00 95.31 88 ALA A N 1
ATOM 641 C CA . ALA A 1 88 ? -21.593 14.591 39.794 1.00 95.31 88 ALA A CA 1
ATOM 642 C C . ALA A 1 88 ? -21.282 13.369 40.676 1.00 95.31 88 ALA A C 1
ATOM 644 O O . ALA A 1 88 ? -21.067 13.515 41.877 1.00 95.31 88 ALA A O 1
ATOM 645 N N . ALA A 1 89 ? -21.159 12.175 40.087 1.00 93.94 89 ALA A N 1
ATOM 646 C CA . ALA A 1 89 ? -20.833 10.943 40.808 1.00 93.94 89 ALA A CA 1
ATOM 647 C C . ALA A 1 89 ? -19.459 11.004 41.496 1.00 93.94 89 ALA A C 1
ATOM 649 O O . ALA A 1 89 ? -19.300 10.500 42.604 1.00 93.94 89 ALA A O 1
ATOM 650 N N . LYS A 1 90 ? -18.473 11.665 40.875 1.00 94.50 90 LYS A N 1
ATOM 651 C CA . LYS A 1 90 ? -17.156 11.918 41.487 1.00 94.50 90 LYS A CA 1
ATOM 652 C C . LYS A 1 90 ? -17.191 12.940 42.626 1.00 94.50 90 LYS A C 1
ATOM 654 O O . LYS A 1 90 ? -16.295 12.923 43.462 1.00 94.50 90 LYS A O 1
ATOM 659 N N . ALA A 1 91 ? -18.164 13.848 42.624 1.00 95.00 91 ALA A N 1
ATOM 660 C CA . ALA A 1 91 ? -18.305 14.891 43.638 1.00 95.00 91 ALA A CA 1
ATOM 661 C C . ALA A 1 91 ? -19.126 14.439 44.861 1.00 95.00 91 ALA A C 1
ATOM 663 O O . ALA A 1 91 ? -19.070 15.093 45.903 1.00 95.00 91 ALA A O 1
ATOM 664 N N . ALA A 1 92 ? -19.874 13.337 44.749 1.00 93.56 92 ALA A N 1
ATOM 665 C CA . ALA A 1 92 ? -20.660 12.772 45.842 1.00 93.56 92 ALA A CA 1
ATOM 666 C C . ALA A 1 92 ? -19.773 12.291 47.008 1.00 93.56 92 ALA A C 1
ATOM 668 O O . ALA A 1 92 ? -18.649 11.832 46.802 1.00 93.56 92 ALA A O 1
ATOM 669 N N . LYS A 1 93 ? -20.285 12.377 48.244 1.00 92.19 93 LYS A N 1
ATOM 670 C CA . LYS A 1 93 ? -19.622 11.859 49.452 1.00 92.19 93 LYS A CA 1
ATOM 671 C C . LYS A 1 93 ? -20.582 10.947 50.236 1.00 92.19 93 LYS A C 1
ATOM 673 O O . LYS A 1 93 ? -21.621 11.447 50.662 1.00 92.19 93 LYS A O 1
ATOM 678 N N . PRO A 1 94 ? -20.236 9.664 50.465 1.00 90.19 94 PRO A N 1
ATOM 679 C CA . PRO A 1 94 ? -19.057 8.964 49.936 1.00 90.19 94 PRO A CA 1
ATOM 680 C C . PRO A 1 94 ? -19.131 8.766 48.409 1.00 90.19 94 PRO A C 1
ATOM 682 O O . PRO A 1 94 ? -20.213 8.756 47.826 1.00 90.19 94 PRO A O 1
ATOM 685 N N . VAL A 1 95 ? -17.975 8.615 47.754 1.00 94.00 95 VAL A N 1
ATOM 686 C CA . VAL A 1 95 ? -17.913 8.313 46.314 1.00 94.00 95 VAL A CA 1
ATOM 687 C C . VAL A 1 95 ? -18.248 6.841 46.093 1.00 94.00 95 VAL A C 1
ATOM 689 O O . VAL A 1 95 ? -17.542 5.964 46.589 1.00 94.00 95 VAL A O 1
ATOM 692 N N . ASP A 1 96 ? -19.266 6.570 45.281 1.00 95.25 96 ASP A N 1
ATOM 693 C CA . ASP A 1 96 ? -19.554 5.227 44.777 1.00 95.25 96 ASP A CA 1
ATOM 694 C C . ASP A 1 96 ? -18.637 4.914 43.583 1.00 95.25 96 ASP A C 1
ATOM 696 O O . ASP A 1 96 ? -18.856 5.344 42.444 1.00 95.25 96 ASP A O 1
ATOM 700 N N . THR A 1 97 ? -17.562 4.176 43.855 1.00 94.69 97 THR A N 1
ATOM 701 C CA . THR A 1 97 ? -16.558 3.801 42.853 1.00 94.69 97 THR A CA 1
ATOM 702 C C . THR A 1 97 ? -17.120 2.878 41.773 1.00 94.69 97 THR A C 1
ATOM 704 O O . THR A 1 97 ? -16.701 2.987 40.617 1.00 94.69 97 THR A O 1
ATOM 707 N N . ALA A 1 98 ? -18.088 2.019 42.107 1.00 94.12 98 ALA A N 1
ATOM 708 C CA . ALA A 1 98 ? -18.731 1.122 41.153 1.00 94.12 98 ALA A CA 1
ATOM 709 C C . ALA A 1 98 ? -19.581 1.921 40.156 1.00 94.12 98 ALA A C 1
ATOM 711 O O . ALA A 1 98 ? -19.422 1.760 38.942 1.00 94.12 98 ALA A O 1
ATOM 712 N N . LYS A 1 99 ? -20.391 2.868 40.649 1.00 93.81 99 LYS A N 1
ATOM 713 C CA . LYS A 1 99 ? -21.162 3.791 39.804 1.00 93.81 99 LYS A CA 1
ATOM 714 C C . LYS A 1 99 ? -20.256 4.650 38.921 1.00 93.81 99 LYS A C 1
ATOM 716 O O . LYS A 1 99 ? -20.509 4.779 37.726 1.00 93.81 99 LYS A O 1
ATOM 721 N N . VAL A 1 100 ? -19.167 5.198 39.466 1.00 96.00 100 VAL A N 1
ATOM 722 C CA . VAL A 1 100 ? -18.193 5.982 38.682 1.00 96.00 100 VAL A CA 1
ATOM 723 C C . VAL A 1 100 ? -17.578 5.155 37.551 1.00 96.00 100 VAL A C 1
ATOM 725 O O . VAL A 1 100 ? -17.430 5.668 36.442 1.00 96.00 100 VAL A O 1
ATOM 728 N N . ASN A 1 101 ? -17.210 3.897 37.805 1.00 96.31 101 ASN A N 1
ATOM 729 C CA . ASN A 1 101 ? -16.640 3.030 36.773 1.00 96.31 101 ASN A CA 1
ATOM 730 C C . ASN A 1 101 ? -17.674 2.671 35.700 1.00 96.31 101 ASN A C 1
ATOM 732 O O . ASN A 1 101 ? -17.377 2.831 34.520 1.00 96.31 101 ASN A O 1
ATOM 736 N N . SER A 1 102 ? -18.906 2.334 36.089 1.00 96.25 102 SER A N 1
ATOM 737 C CA . SER A 1 102 ? -19.990 2.086 35.130 1.00 96.25 102 SER A CA 1
ATOM 738 C C . SER A 1 102 ? -20.243 3.288 34.207 1.00 96.25 102 SER A C 1
ATOM 740 O O . SER A 1 102 ? -20.356 3.126 32.992 1.00 96.25 102 SER A O 1
ATOM 742 N N . ILE A 1 103 ? -20.249 4.513 34.746 1.00 96.50 103 ILE A N 1
ATOM 743 C CA . ILE A 1 103 ? -20.421 5.728 33.937 1.00 96.50 103 ILE A CA 1
ATOM 744 C C . ILE A 1 103 ? -19.216 5.949 32.998 1.00 96.50 103 ILE A C 1
ATOM 746 O O . ILE A 1 103 ? -19.402 6.337 31.845 1.00 96.50 103 ILE A O 1
ATOM 750 N N . LYS A 1 104 ? -17.974 5.680 33.435 1.00 96.81 104 LYS A N 1
ATOM 751 C CA . LYS A 1 104 ? -16.782 5.761 32.558 1.00 96.81 104 LYS A CA 1
ATOM 752 C C . LYS A 1 104 ? -16.848 4.779 31.388 1.00 96.81 104 LYS A C 1
ATOM 754 O O . LYS A 1 104 ? -16.435 5.132 30.280 1.00 96.81 104 LYS A O 1
ATOM 759 N N . ASP A 1 105 ? -17.347 3.572 31.630 1.00 96.81 105 ASP A N 1
ATOM 760 C CA . ASP A 1 105 ? -17.510 2.560 30.588 1.00 96.81 105 ASP A CA 1
ATOM 761 C C . ASP A 1 105 ? -18.538 3.020 29.547 1.00 96.81 105 ASP A C 1
ATOM 763 O O . ASP A 1 105 ? -18.277 2.931 28.345 1.00 96.81 105 ASP A O 1
ATOM 767 N N . LEU A 1 106 ? -19.650 3.625 29.987 1.00 95.56 106 LEU A N 1
ATOM 768 C CA . LEU A 1 106 ? -20.635 4.247 29.095 1.00 95.56 106 LEU A CA 1
ATOM 769 C C . LEU A 1 106 ? -20.034 5.389 28.263 1.00 95.56 106 LEU A C 1
ATOM 771 O O . LEU A 1 106 ? -20.206 5.404 27.044 1.00 95.56 106 LEU A O 1
ATOM 775 N N . VAL A 1 107 ? -19.276 6.306 28.880 1.00 95.94 107 VAL A N 1
ATOM 776 C CA . VAL A 1 107 ? -18.562 7.384 28.160 1.00 95.94 107 VAL A CA 1
ATOM 777 C C . VAL A 1 107 ? -17.661 6.802 27.071 1.00 95.94 107 VAL A C 1
ATOM 779 O O . VAL A 1 107 ? -17.698 7.247 25.922 1.00 95.94 107 VAL A O 1
ATOM 782 N N . THR A 1 108 ? -16.876 5.783 27.419 1.00 96.50 108 THR A N 1
ATOM 783 C CA . THR A 1 108 ? -15.937 5.135 26.496 1.00 96.50 108 THR A CA 1
ATOM 784 C C . THR A 1 108 ? -16.674 4.431 25.354 1.00 96.50 108 THR A C 1
ATOM 786 O O . THR A 1 108 ? -16.249 4.513 24.200 1.00 96.50 108 THR A O 1
ATOM 789 N N . SER A 1 109 ? -17.800 3.776 25.650 1.00 97.38 109 SER A N 1
ATOM 790 C CA . SER A 1 109 ? -18.653 3.119 24.657 1.00 97.38 109 SER A CA 1
ATOM 791 C C . SER A 1 109 ? -19.215 4.118 23.638 1.00 97.38 109 SER A C 1
ATOM 793 O O . SER A 1 109 ? -19.022 3.939 22.434 1.00 97.38 109 SER A O 1
ATOM 795 N N . ILE A 1 110 ? -19.799 5.229 24.107 1.00 96.38 110 ILE A N 1
ATOM 796 C CA . ILE A 1 110 ? -20.349 6.283 23.237 1.00 96.38 110 ILE A CA 1
ATOM 797 C C . ILE A 1 110 ? -19.243 6.901 22.369 1.00 96.38 110 ILE A C 1
ATOM 799 O O . ILE A 1 110 ? -19.402 7.056 21.157 1.00 96.38 110 ILE A O 1
ATOM 803 N N . GLN A 1 111 ? -18.078 7.207 22.951 1.00 96.88 111 GLN A N 1
ATOM 804 C CA . GLN A 1 111 ? -16.931 7.730 22.199 1.00 96.88 111 GLN A CA 1
ATOM 805 C C . GLN A 1 111 ? -16.450 6.757 21.114 1.00 96.88 111 GLN A C 1
ATOM 807 O O . GLN A 1 111 ? -16.127 7.179 19.998 1.00 96.88 111 GLN A O 1
ATOM 812 N N . LYS A 1 112 ? -16.420 5.453 21.413 1.00 97.56 112 LYS A N 1
ATOM 813 C CA . LYS A 1 112 ? -16.055 4.408 20.450 1.00 97.56 112 LYS A CA 1
ATOM 814 C C . LYS A 1 112 ? -17.063 4.318 19.305 1.00 97.56 112 LYS A C 1
ATOM 816 O O . LYS A 1 112 ? -16.656 4.162 18.150 1.00 97.56 112 LYS A O 1
ATOM 821 N N . GLU A 1 113 ? -18.354 4.443 19.596 1.00 96.62 113 GLU A N 1
ATOM 822 C CA . GLU A 1 113 ? -19.397 4.451 18.571 1.00 96.62 113 GLU A CA 1
ATOM 823 C C . GLU A 1 113 ? -19.267 5.667 17.642 1.00 96.62 113 GLU A C 1
ATOM 825 O O . GLU A 1 113 ? -19.201 5.503 16.420 1.00 96.62 113 GLU A O 1
ATOM 830 N N . ILE A 1 114 ? -19.111 6.873 18.204 1.00 96.19 114 ILE A N 1
ATOM 831 C CA . ILE A 1 114 ? -18.856 8.102 17.432 1.00 96.19 114 ILE A CA 1
ATOM 832 C C . ILE A 1 114 ? -17.606 7.934 16.555 1.00 96.19 114 ILE A C 1
ATOM 834 O O . ILE A 1 114 ? -17.623 8.257 15.364 1.00 96.19 114 ILE A O 1
ATOM 838 N N . GLY A 1 115 ? -16.524 7.384 17.115 1.00 94.81 115 GLY A N 1
ATOM 839 C CA . GLY A 1 115 ? -15.294 7.093 16.377 1.00 94.81 115 GLY A CA 1
ATOM 840 C C . GLY A 1 115 ? -15.508 6.126 15.207 1.00 94.81 115 GLY A C 1
ATOM 841 O O . GLY A 1 115 ? -14.983 6.352 14.114 1.00 94.81 115 GLY A O 1
ATOM 842 N N . THR A 1 116 ? -16.324 5.089 15.405 1.00 96.69 116 THR A N 1
ATOM 843 C CA . THR A 1 116 ? -16.677 4.107 14.367 1.00 96.69 116 THR A CA 1
ATOM 844 C C . THR A 1 116 ? -17.466 4.761 13.234 1.00 96.69 116 THR A C 1
ATOM 846 O O . THR A 1 116 ? -17.096 4.615 12.067 1.00 96.69 116 THR A O 1
ATOM 849 N N . LYS A 1 117 ? -18.487 5.565 13.560 1.00 94.62 117 LYS A N 1
ATOM 850 C CA . LYS A 1 117 ? -19.266 6.326 12.568 1.00 94.62 117 LYS A CA 1
ATOM 851 C C . LYS A 1 117 ? -18.393 7.321 11.799 1.00 94.62 117 LYS A C 1
ATOM 853 O O . LYS A 1 117 ? -18.509 7.439 10.581 1.00 94.62 117 LYS A O 1
ATOM 858 N N . LYS A 1 118 ? -17.455 7.992 12.477 1.00 95.44 118 LYS A N 1
ATOM 859 C CA . LYS A 1 118 ? -16.518 8.935 11.842 1.00 95.44 118 LYS A CA 1
ATOM 860 C C . LYS A 1 118 ? -15.575 8.232 10.864 1.00 95.44 118 LYS A C 1
ATOM 862 O O . LYS A 1 118 ? -15.296 8.761 9.789 1.00 95.44 118 LYS A O 1
ATOM 867 N N . LYS A 1 119 ? -15.092 7.038 11.217 1.00 95.50 119 LYS A N 1
ATOM 868 C CA . LYS A 1 119 ? -14.273 6.207 10.324 1.00 95.50 119 LYS A CA 1
ATOM 869 C C . LYS A 1 119 ? -15.058 5.806 9.072 1.00 95.50 119 LYS A C 1
ATOM 871 O O . LYS A 1 119 ? -14.557 6.018 7.971 1.00 95.50 119 LYS A O 1
ATOM 876 N N . ALA A 1 120 ? -16.295 5.335 9.236 1.00 94.62 120 ALA A N 1
ATOM 877 C CA . ALA A 1 120 ? -17.170 4.977 8.118 1.00 94.62 120 ALA A CA 1
ATOM 878 C C . ALA A 1 120 ? -17.460 6.173 7.188 1.00 94.62 120 ALA A C 1
ATOM 880 O O . ALA A 1 120 ? -17.384 6.035 5.968 1.00 94.62 120 ALA A O 1
ATOM 881 N N . LEU A 1 121 ? -17.709 7.367 7.746 1.00 94.69 121 LEU A N 1
ATOM 882 C CA . LEU A 1 121 ? -17.865 8.597 6.958 1.00 94.69 121 LEU A CA 1
ATOM 883 C C . LEU A 1 121 ? -16.627 8.874 6.092 1.00 94.69 121 LEU A C 1
ATOM 885 O O . LEU A 1 121 ? -16.754 9.162 4.902 1.00 94.69 121 LEU A O 1
ATOM 889 N N . ASN A 1 122 ? -15.432 8.803 6.682 1.00 92.88 122 ASN A N 1
ATOM 890 C CA . ASN A 1 122 ? -14.190 9.074 5.961 1.00 92.88 122 ASN A CA 1
ATOM 891 C C . ASN A 1 122 ? -13.965 8.073 4.819 1.00 92.88 122 ASN A C 1
ATOM 893 O O . ASN A 1 122 ? -13.616 8.489 3.716 1.00 92.88 122 ASN A O 1
ATOM 897 N N . GLU A 1 123 ? -14.219 6.785 5.061 1.00 93.00 123 GLU A N 1
ATOM 898 C CA . GLU A 1 123 ? -14.130 5.731 4.042 1.00 93.00 123 GLU A CA 1
ATOM 899 C C . GLU A 1 123 ? -15.127 5.967 2.895 1.00 93.00 123 GLU A C 1
ATOM 901 O O . GLU A 1 123 ? -14.761 5.878 1.721 1.00 93.00 123 GLU A O 1
ATOM 906 N N . ALA A 1 124 ? -16.369 6.349 3.211 1.00 93.38 124 ALA A N 1
ATOM 907 C CA . ALA A 1 124 ? -17.383 6.671 2.208 1.00 93.38 124 ALA A CA 1
ATOM 908 C C . ALA A 1 124 ? -16.995 7.900 1.364 1.00 93.38 124 ALA A C 1
ATOM 910 O O . ALA A 1 124 ? -17.117 7.878 0.137 1.00 93.38 124 ALA A O 1
ATOM 911 N N . ILE A 1 125 ? -16.476 8.956 1.999 1.00 91.75 125 ILE A N 1
ATOM 912 C CA . ILE A 1 125 ? -15.980 10.153 1.303 1.00 91.75 125 ILE A CA 1
ATOM 913 C C . ILE A 1 125 ? -14.800 9.802 0.392 1.00 91.75 125 ILE A C 1
ATOM 915 O O . ILE A 1 125 ? -14.754 10.261 -0.750 1.00 91.75 125 ILE A O 1
ATOM 919 N N . GLU A 1 126 ? -13.845 9.001 0.868 1.00 92.25 126 GLU A N 1
ATOM 920 C CA . GLU A 1 126 ? -12.710 8.555 0.056 1.00 92.25 126 GLU A CA 1
ATOM 921 C C . GLU A 1 126 ? -13.187 7.758 -1.163 1.00 92.25 126 GLU A C 1
ATOM 923 O O . GLU A 1 126 ? -12.752 8.030 -2.281 1.00 92.25 126 GLU A O 1
ATOM 928 N N . LYS A 1 127 ? -14.148 6.845 -0.982 1.00 91.88 127 LYS A N 1
ATOM 929 C CA . LYS A 1 127 ? -14.734 6.069 -2.079 1.00 91.88 127 LYS A CA 1
ATOM 930 C C . LYS A 1 127 ? -15.423 6.955 -3.117 1.00 91.88 127 LYS A C 1
ATOM 932 O O . LYS A 1 127 ? -15.243 6.731 -4.315 1.00 91.88 127 LYS A O 1
ATOM 937 N N . VAL A 1 128 ? -16.163 7.980 -2.685 1.00 92.12 128 VAL A N 1
ATOM 938 C CA . VAL A 1 128 ? -16.780 8.971 -3.587 1.00 92.12 128 VAL A CA 1
ATOM 939 C C . VAL A 1 128 ? -15.711 9.704 -4.401 1.00 92.12 128 VAL A C 1
ATOM 941 O O . VAL A 1 128 ? -15.833 9.782 -5.622 1.00 92.12 128 VAL A O 1
ATOM 944 N N . LYS A 1 129 ? -14.634 10.168 -3.756 1.00 89.44 129 LYS A N 1
ATOM 945 C CA . LYS A 1 129 ? -13.521 10.850 -4.437 1.00 89.44 129 LYS A CA 1
ATOM 946 C C . LYS A 1 129 ? -12.810 9.942 -5.438 1.00 89.44 129 LYS A C 1
ATOM 948 O O . LYS A 1 129 ? -12.609 10.334 -6.581 1.00 89.44 129 LYS A O 1
ATOM 953 N N . LEU A 1 130 ? -12.479 8.715 -5.038 1.00 88.94 130 LEU A N 1
ATOM 954 C CA . LEU A 1 130 ? -11.836 7.744 -5.924 1.00 88.94 130 LEU A CA 1
ATOM 955 C C . LEU A 1 130 ? -12.732 7.379 -7.111 1.00 88.94 130 LEU A C 1
ATOM 957 O O . LEU A 1 130 ? -12.235 7.225 -8.221 1.00 88.94 130 LEU A O 1
ATOM 961 N N . THR A 1 131 ? -14.045 7.272 -6.896 1.00 91.81 131 THR A N 1
ATOM 962 C CA . THR A 1 131 ? -15.008 6.988 -7.970 1.00 91.81 131 THR A CA 1
ATOM 963 C C . THR A 1 131 ? -15.087 8.150 -8.954 1.00 91.81 131 THR A C 1
ATOM 965 O O . THR A 1 131 ? -15.144 7.917 -10.157 1.00 91.81 131 THR A O 1
ATOM 968 N N . ALA A 1 132 ? -15.055 9.391 -8.467 1.00 88.50 132 ALA A N 1
ATOM 969 C CA . ALA A 1 132 ? -15.012 10.571 -9.326 1.00 88.50 132 ALA A CA 1
ATOM 970 C C . ALA A 1 132 ? -13.707 10.644 -10.139 1.00 88.50 132 ALA A C 1
ATOM 972 O O . ALA A 1 132 ? -13.735 10.991 -11.316 1.00 88.50 132 ALA A O 1
ATOM 973 N N . GLU A 1 133 ? -12.570 10.280 -9.537 1.00 88.31 133 GLU A N 1
ATOM 974 C CA . GLU A 1 133 ? -11.259 10.366 -10.191 1.00 88.31 133 GLU A CA 1
ATOM 975 C C . GLU A 1 133 ? -10.982 9.205 -11.165 1.00 88.31 133 GLU A C 1
ATOM 977 O O . GLU A 1 133 ? -10.431 9.416 -12.248 1.00 88.31 133 GLU A O 1
ATOM 982 N N . TYR A 1 134 ? -11.353 7.977 -10.796 1.00 89.00 134 TYR A N 1
ATOM 983 C CA . TYR A 1 134 ? -10.967 6.753 -11.512 1.00 89.00 134 TYR A CA 1
ATOM 984 C C . TYR A 1 134 ? -12.151 5.955 -12.078 1.00 89.00 134 TYR A C 1
ATOM 986 O O . TYR A 1 134 ? -11.936 5.036 -12.865 1.00 89.00 134 TYR A O 1
ATOM 994 N N . GLY A 1 135 ? -13.390 6.296 -11.724 1.00 90.38 135 GLY A N 1
ATOM 995 C CA . GLY A 1 135 ? -14.587 5.550 -12.115 1.00 90.38 135 GLY A CA 1
ATOM 996 C C . GLY A 1 135 ? -14.919 4.378 -11.182 1.00 90.38 135 GLY A C 1
ATOM 997 O O . GLY A 1 135 ? -14.068 3.865 -10.451 1.00 90.38 135 GLY A O 1
ATOM 998 N N . ALA A 1 136 ? -16.183 3.948 -11.216 1.00 92.12 136 ALA A N 1
ATOM 999 C CA . ALA A 1 136 ? -16.717 2.915 -10.324 1.00 92.12 136 ALA A CA 1
ATOM 1000 C C . ALA A 1 136 ? -16.035 1.551 -10.517 1.00 92.12 136 ALA A C 1
ATOM 1002 O O . ALA A 1 136 ? -15.675 0.909 -9.532 1.00 92.12 136 ALA A O 1
ATOM 1003 N N . ASP A 1 137 ? -15.772 1.146 -11.762 1.00 93.25 137 ASP A N 1
ATOM 1004 C CA . ASP A 1 137 ? -15.136 -0.143 -12.071 1.00 93.25 137 ASP A CA 1
ATOM 1005 C C . ASP A 1 137 ? -13.718 -0.248 -11.503 1.00 93.25 137 ASP A C 1
ATOM 1007 O O . ASP A 1 137 ? -13.303 -1.296 -11.005 1.00 93.25 137 ASP A O 1
ATOM 1011 N N . ALA A 1 138 ? -12.957 0.848 -11.563 1.00 93.44 138 ALA A N 1
ATOM 1012 C CA . ALA A 1 138 ? -11.613 0.898 -11.006 1.00 93.44 138 ALA A CA 1
ATOM 1013 C C . ALA A 1 138 ? -11.657 0.769 -9.481 1.00 93.44 138 ALA A C 1
ATOM 1015 O O . ALA A 1 138 ? -10.894 -0.004 -8.906 1.00 93.44 138 ALA A O 1
ATOM 1016 N N . VAL A 1 139 ? -12.582 1.477 -8.829 1.00 94.81 139 VAL A N 1
ATOM 1017 C CA . VAL A 1 139 ? -12.797 1.374 -7.381 1.00 94.81 139 VAL A CA 1
ATOM 1018 C C . VAL A 1 139 ? -13.230 -0.035 -6.981 1.00 94.81 139 VAL A C 1
ATOM 1020 O O . VAL A 1 139 ? -12.685 -0.575 -6.024 1.00 94.81 139 VAL A O 1
ATOM 1023 N N . ALA A 1 140 ? -14.125 -0.672 -7.739 1.00 96.81 140 ALA A N 1
ATOM 1024 C CA . ALA A 1 140 ? -14.533 -2.053 -7.491 1.00 96.81 140 ALA A CA 1
ATOM 1025 C C . ALA A 1 140 ? -13.338 -3.018 -7.561 1.00 96.81 140 ALA A C 1
ATOM 1027 O O . ALA A 1 140 ? -13.137 -3.814 -6.648 1.00 96.81 140 ALA A O 1
ATOM 1028 N N . LYS A 1 141 ? -12.476 -2.888 -8.580 1.00 97.19 141 LYS A N 1
ATOM 1029 C CA . LYS A 1 141 ? -11.233 -3.675 -8.683 1.00 97.19 141 LYS A CA 1
ATOM 1030 C C . LYS A 1 141 ? -10.278 -3.414 -7.515 1.00 97.19 141 LYS A C 1
ATOM 1032 O O . LYS A 1 141 ? -9.659 -4.353 -7.017 1.00 97.19 141 LYS A O 1
ATOM 1037 N N . MET A 1 142 ? -10.160 -2.164 -7.057 1.00 96.56 142 MET A N 1
ATOM 1038 C CA . MET A 1 142 ? -9.351 -1.822 -5.881 1.00 96.56 142 MET A CA 1
ATOM 1039 C C . MET A 1 142 ? -9.892 -2.478 -4.606 1.00 96.56 142 MET A C 1
ATOM 1041 O O . MET A 1 142 ? -9.112 -3.016 -3.820 1.00 96.56 142 MET A O 1
ATOM 1045 N N . ASP A 1 143 ? -11.210 -2.459 -4.409 1.00 96.06 143 ASP A N 1
ATOM 1046 C CA . ASP A 1 143 ? -11.871 -3.103 -3.272 1.00 96.06 143 ASP A CA 1
ATOM 1047 C C . ASP A 1 143 ? -11.675 -4.628 -3.317 1.00 96.06 143 ASP A C 1
ATOM 1049 O O . ASP A 1 143 ? -11.291 -5.227 -2.311 1.00 96.06 143 ASP A O 1
ATOM 1053 N N . SER A 1 144 ? -11.817 -5.254 -4.492 1.00 97.31 144 SER A N 1
ATOM 1054 C CA . SER A 1 144 ? -11.529 -6.683 -4.680 1.00 97.31 144 SER A CA 1
ATOM 1055 C C . SER A 1 144 ? -10.071 -7.036 -4.371 1.00 97.31 144 SER A C 1
ATOM 1057 O O . SER A 1 144 ? -9.816 -8.033 -3.698 1.00 97.31 144 SER A O 1
ATOM 1059 N N . ALA A 1 145 ? -9.108 -6.216 -4.804 1.00 97.12 145 ALA A N 1
ATOM 1060 C CA . ALA A 1 145 ? -7.692 -6.438 -4.511 1.00 97.12 145 ALA A CA 1
ATOM 1061 C C . ALA A 1 145 ? -7.392 -6.344 -3.004 1.00 97.12 145 ALA A C 1
ATOM 1063 O O . ALA A 1 145 ? -6.668 -7.182 -2.463 1.00 97.12 145 ALA A O 1
ATOM 1064 N N . LYS A 1 146 ? -7.984 -5.365 -2.303 1.00 96.75 146 LYS A N 1
ATOM 1065 C CA . LYS A 1 146 ? -7.877 -5.247 -0.838 1.00 96.75 146 LYS A CA 1
ATOM 1066 C C . LYS A 1 146 ? -8.491 -6.457 -0.129 1.00 96.75 146 LYS A C 1
ATOM 1068 O O . LYS A 1 146 ? -7.877 -6.989 0.790 1.00 96.75 146 LYS A O 1
ATOM 1073 N N . ALA A 1 147 ? -9.663 -6.916 -0.571 1.00 97.06 147 ALA A N 1
ATOM 1074 C CA . ALA A 1 147 ? -10.326 -8.086 0.003 1.00 97.06 147 ALA A CA 1
ATOM 1075 C C . ALA A 1 147 ? -9.494 -9.368 -0.180 1.00 97.06 147 ALA A C 1
ATOM 1077 O O . ALA A 1 147 ? -9.322 -10.134 0.768 1.00 97.06 147 ALA A O 1
ATOM 1078 N N . ALA A 1 148 ? -8.920 -9.572 -1.370 1.00 96.56 148 ALA A N 1
ATOM 1079 C CA . ALA A 1 148 ? -8.013 -10.686 -1.632 1.00 96.56 148 ALA A CA 1
ATOM 1080 C C . ALA A 1 148 ? -6.758 -10.623 -0.744 1.00 96.56 148 ALA A C 1
ATOM 1082 O O . ALA A 1 148 ? -6.374 -11.629 -0.155 1.00 96.56 148 ALA A O 1
ATOM 1083 N N . PHE A 1 149 ? -6.161 -9.437 -0.578 1.00 97.19 149 PHE A N 1
ATOM 1084 C CA . PHE A 1 149 ? -5.024 -9.242 0.324 1.00 97.19 149 PHE A CA 1
ATOM 1085 C C . PHE A 1 149 ? -5.356 -9.591 1.780 1.00 97.19 149 PHE A C 1
ATOM 1087 O O . PHE A 1 149 ? -4.569 -10.275 2.431 1.00 97.19 149 PHE A O 1
ATOM 1094 N N . GLU A 1 150 ? -6.506 -9.152 2.300 1.00 97.38 150 GLU A N 1
ATOM 1095 C CA . GLU A 1 150 ? -6.892 -9.479 3.678 1.00 97.38 150 GLU A CA 1
ATOM 1096 C C . GLU A 1 150 ? -7.113 -10.983 3.862 1.00 97.38 150 GLU A C 1
ATOM 1098 O O . GLU A 1 150 ? -6.645 -11.541 4.855 1.00 97.38 150 GLU A O 1
ATOM 1103 N N . LYS A 1 151 ? -7.722 -11.664 2.882 1.00 96.94 151 LYS A N 1
ATOM 1104 C CA . LYS A 1 151 ? -7.854 -13.129 2.888 1.00 96.94 151 LYS A CA 1
ATOM 1105 C C . LYS A 1 151 ? -6.488 -13.826 2.912 1.00 96.94 151 LYS A C 1
ATOM 1107 O O . LYS A 1 151 ? -6.287 -14.758 3.684 1.00 96.94 151 LYS A O 1
ATOM 1112 N N . ASP A 1 152 ? -5.548 -13.354 2.101 1.00 94.31 152 ASP A N 1
ATOM 1113 C CA . ASP A 1 152 ? -4.194 -13.904 1.996 1.00 94.31 152 ASP A CA 1
ATOM 1114 C C . ASP A 1 152 ? -3.339 -13.681 3.251 1.00 94.31 152 ASP A C 1
ATOM 1116 O O . ASP A 1 152 ? -2.447 -14.476 3.555 1.00 94.31 152 ASP A O 1
ATOM 1120 N N . VAL A 1 153 ? -3.555 -12.566 3.950 1.00 96.88 153 VAL A N 1
ATOM 1121 C CA . VAL A 1 153 ? -2.746 -12.155 5.104 1.00 96.88 153 VAL A CA 1
ATOM 1122 C C . VAL A 1 153 ? -3.358 -12.595 6.434 1.00 96.88 153 VAL A C 1
ATOM 1124 O O . VAL A 1 153 ? -2.619 -12.719 7.410 1.00 96.88 153 VAL A O 1
ATOM 1127 N N . ALA A 1 154 ? -4.659 -12.889 6.493 1.00 97.56 154 ALA A N 1
ATOM 1128 C CA . ALA A 1 154 ? -5.321 -13.433 7.680 1.00 97.56 154 ALA A CA 1
ATOM 1129 C C . ALA A 1 154 ? -4.566 -14.620 8.326 1.00 97.56 154 ALA A C 1
ATOM 1131 O O . ALA A 1 154 ? -4.169 -14.480 9.487 1.00 97.56 154 ALA A O 1
ATOM 1132 N N . PRO A 1 155 ? -4.230 -15.714 7.608 1.00 97.81 155 PRO A N 1
ATOM 1133 C CA . PRO A 1 155 ? -3.504 -16.837 8.214 1.00 97.81 155 PRO A CA 1
ATOM 1134 C C . PRO A 1 155 ? -2.087 -16.454 8.678 1.00 97.81 155 PRO A C 1
ATOM 1136 O O . PRO A 1 155 ? -1.565 -17.007 9.646 1.00 97.81 155 PRO A O 1
ATOM 1139 N N . LEU A 1 156 ? -1.451 -15.470 8.032 1.00 97.62 156 LEU A N 1
ATOM 1140 C CA . LEU A 1 156 ? -0.143 -14.958 8.455 1.00 97.62 156 LEU A CA 1
ATOM 1141 C C . LEU A 1 156 ? -0.248 -14.135 9.746 1.00 97.62 156 LEU A C 1
ATOM 1143 O O . LEU A 1 156 ? 0.616 -14.255 10.612 1.00 97.62 156 LEU A O 1
ATOM 1147 N N . LYS A 1 157 ? -1.305 -13.328 9.904 1.00 97.00 157 LYS A N 1
ATOM 1148 C CA . LYS A 1 157 ? -1.591 -12.575 11.139 1.00 97.00 157 LYS A CA 1
ATOM 1149 C C . LYS A 1 157 ? -1.886 -13.521 12.308 1.00 97.00 157 LYS A C 1
ATOM 1151 O O . LYS A 1 157 ? -1.400 -13.290 13.417 1.00 97.00 157 LYS A O 1
ATOM 1156 N N . GLU A 1 158 ? -2.622 -14.600 12.061 1.00 97.81 158 GLU A N 1
ATOM 1157 C CA . GLU A 1 158 ? -2.876 -15.652 13.052 1.00 97.81 158 GLU A CA 1
ATOM 1158 C C . GLU A 1 158 ? -1.579 -16.354 13.465 1.00 97.81 158 GLU A C 1
ATOM 1160 O O . GLU A 1 158 ? -1.250 -16.395 14.652 1.00 97.81 158 GLU A O 1
ATOM 1165 N N . LYS A 1 159 ? -0.770 -16.795 12.492 1.00 97.75 159 LYS A N 1
ATOM 1166 C CA . LYS A 1 159 ? 0.555 -17.380 12.751 1.00 97.75 159 LYS A CA 1
ATOM 1167 C C . LYS A 1 159 ? 1.464 -16.428 13.531 1.00 97.75 159 LYS A C 1
ATOM 1169 O O . LYS A 1 159 ? 2.143 -16.848 14.464 1.00 97.75 159 LYS A O 1
ATOM 1174 N N . LEU A 1 160 ? 1.471 -15.141 13.182 1.00 97.94 160 LEU A N 1
ATOM 1175 C CA . LEU A 1 160 ? 2.244 -14.120 13.889 1.00 97.94 160 LEU A CA 1
ATOM 1176 C C . LEU A 1 160 ? 1.781 -13.972 15.345 1.00 97.94 160 LEU A C 1
ATOM 1178 O O . LEU A 1 160 ? 2.606 -13.798 16.241 1.00 97.94 160 LEU A O 1
ATOM 1182 N N . THR A 1 161 ? 0.475 -14.050 15.592 1.00 98.06 161 THR A N 1
ATOM 1183 C CA . THR A 1 161 ? -0.098 -13.989 16.944 1.00 98.06 161 THR A CA 1
ATOM 1184 C C . THR A 1 161 ? 0.323 -15.204 17.767 1.00 98.06 161 THR A C 1
ATOM 1186 O O . THR A 1 161 ? 0.813 -15.032 18.884 1.00 98.06 161 THR A O 1
ATOM 1189 N N . ALA A 1 162 ? 0.220 -16.409 17.198 1.00 98.19 162 ALA A N 1
ATOM 1190 C CA . ALA A 1 162 ? 0.667 -17.646 17.835 1.00 98.19 162 ALA A CA 1
ATOM 1191 C C . ALA A 1 162 ? 2.163 -17.596 18.191 1.00 98.19 162 ALA A C 1
ATOM 1193 O O . ALA A 1 162 ? 2.518 -17.748 19.356 1.00 98.19 162 ALA A O 1
ATOM 1194 N N . LEU A 1 163 ? 3.029 -17.232 17.238 1.00 98.12 163 LEU A N 1
ATOM 1195 C CA . LEU A 1 163 ? 4.473 -17.111 17.477 1.00 98.12 163 LEU A CA 1
ATOM 1196 C C . LEU A 1 163 ? 4.818 -16.072 18.553 1.00 98.12 163 LEU A C 1
ATOM 1198 O O . LEU A 1 163 ? 5.743 -16.270 19.338 1.00 98.12 163 LEU A O 1
ATOM 1202 N N . ASN A 1 164 ? 4.090 -14.953 18.615 1.00 97.44 164 ASN A N 1
ATOM 1203 C CA . ASN A 1 164 ? 4.291 -13.961 19.672 1.00 97.44 164 ASN A CA 1
ATOM 1204 C C . ASN A 1 164 ? 3.873 -14.490 21.050 1.00 97.44 164 ASN A C 1
ATOM 1206 O O . ASN A 1 164 ? 4.512 -14.156 22.050 1.00 97.44 164 ASN A O 1
ATOM 1210 N N . ASN A 1 165 ? 2.821 -15.305 21.120 1.00 97.50 165 ASN A N 1
ATOM 1211 C CA . ASN A 1 165 ? 2.422 -15.966 22.360 1.00 97.50 165 ASN A CA 1
ATOM 1212 C C . ASN A 1 165 ? 3.458 -17.016 22.780 1.00 97.50 165 ASN A C 1
ATOM 1214 O O . ASN A 1 165 ? 3.873 -17.008 23.939 1.00 97.50 165 ASN A O 1
ATOM 1218 N N . ASP A 1 166 ? 3.961 -17.818 21.841 1.00 96.94 166 ASP A N 1
ATOM 1219 C CA . ASP A 1 166 ? 5.039 -18.782 22.086 1.00 96.94 166 ASP A CA 1
ATOM 1220 C C . ASP A 1 166 ? 6.315 -18.089 22.569 1.00 96.94 166 ASP A C 1
ATOM 1222 O O . ASP A 1 166 ? 6.960 -18.548 23.510 1.00 96.94 166 ASP A O 1
ATOM 1226 N N . LEU A 1 167 ? 6.660 -16.938 21.979 1.00 96.62 167 LEU A N 1
ATOM 1227 C CA . LEU A 1 167 ? 7.797 -16.130 22.413 1.00 96.62 167 LEU A CA 1
ATOM 1228 C C . LEU A 1 167 ? 7.609 -15.631 23.850 1.00 96.62 167 LEU A C 1
ATOM 1230 O O . LEU A 1 167 ? 8.529 -15.732 24.661 1.00 96.62 167 LEU A O 1
ATOM 1234 N N . LYS A 1 168 ? 6.422 -15.106 24.184 1.00 96.69 168 LYS A N 1
ATOM 1235 C CA . LYS A 1 168 ? 6.100 -14.673 25.553 1.00 96.69 168 LYS A CA 1
ATOM 1236 C C . LYS A 1 168 ? 6.180 -15.835 26.542 1.00 96.69 168 LYS A C 1
ATOM 1238 O O . LYS A 1 168 ? 6.687 -15.637 27.641 1.00 96.69 168 LYS A O 1
ATOM 1243 N N . ALA A 1 169 ? 5.697 -17.018 26.168 1.00 95.19 169 ALA A N 1
ATOM 1244 C CA . ALA A 1 169 ? 5.762 -18.211 27.006 1.00 95.19 169 ALA A CA 1
ATOM 1245 C C . ALA A 1 169 ? 7.212 -18.678 27.211 1.00 95.19 169 ALA A C 1
ATOM 1247 O O . ALA A 1 169 ? 7.628 -18.894 28.346 1.00 95.19 169 ALA A O 1
ATOM 1248 N N . ALA A 1 170 ? 8.013 -18.743 26.143 1.00 94.19 170 ALA A N 1
ATOM 1249 C CA . ALA A 1 170 ? 9.423 -19.132 26.206 1.00 94.19 170 ALA A CA 1
ATOM 1250 C C . ALA A 1 170 ? 10.265 -18.183 27.077 1.00 94.19 170 ALA A C 1
ATOM 1252 O O . ALA A 1 170 ? 11.171 -18.628 27.774 1.00 94.19 170 ALA A O 1
ATOM 1253 N N . LEU A 1 171 ? 9.947 -16.885 27.074 1.00 93.81 171 LEU A N 1
ATOM 1254 C CA . LEU A 1 171 ? 10.613 -15.889 27.921 1.00 93.81 171 LEU A CA 1
ATOM 1255 C C . LEU A 1 171 ? 10.187 -15.944 29.397 1.00 93.81 171 LEU A C 1
ATOM 1257 O O . LEU A 1 171 ? 10.903 -15.416 30.241 1.00 93.81 171 LEU A O 1
ATOM 1261 N N . LYS A 1 172 ? 9.036 -16.550 29.708 1.00 95.06 172 LYS A N 1
ATOM 1262 C CA . LYS A 1 172 ? 8.532 -16.731 31.080 1.00 95.06 172 LYS A CA 1
ATOM 1263 C C . LYS A 1 172 ? 8.922 -18.074 31.700 1.00 95.06 172 LYS A C 1
ATOM 1265 O O . LYS A 1 172 ? 8.625 -18.299 32.869 1.00 95.06 172 LYS A O 1
ATOM 1270 N N . ALA A 1 173 ? 9.526 -18.975 30.930 1.00 91.75 173 ALA A N 1
ATOM 1271 C CA . ALA A 1 173 ? 9.949 -20.275 31.428 1.00 91.75 173 ALA A CA 1
ATOM 1272 C C . ALA A 1 173 ? 11.049 -20.128 32.492 1.00 91.75 173 ALA A C 1
ATOM 1274 O O . ALA A 1 173 ? 11.917 -19.263 32.377 1.00 91.75 173 ALA A O 1
ATOM 1275 N N . THR A 1 174 ? 11.042 -21.017 33.492 1.00 86.38 174 THR A N 1
ATOM 1276 C CA . THR A 1 174 ? 12.035 -21.060 34.584 1.00 86.38 174 THR A CA 1
ATOM 1277 C C . THR A 1 174 ? 13.473 -21.119 34.066 1.00 86.38 174 THR A C 1
ATOM 1279 O O . THR A 1 174 ? 14.380 -20.538 34.655 1.00 86.38 174 THR A O 1
ATOM 1282 N N . THR A 1 175 ? 13.683 -21.782 32.928 1.00 91.44 175 THR A N 1
ATOM 1283 C CA . THR A 1 175 ? 14.945 -21.766 32.190 1.00 91.44 175 THR A CA 1
ATOM 1284 C C . THR A 1 175 ? 14.664 -21.349 30.754 1.00 91.44 175 THR A C 1
ATOM 1286 O O . THR A 1 175 ? 13.922 -22.017 30.034 1.00 91.44 175 THR A O 1
ATOM 1289 N N . VAL A 1 176 ? 15.246 -20.224 30.337 1.00 92.56 176 VAL A N 1
ATOM 1290 C CA . VAL A 1 176 ? 15.068 -19.697 28.981 1.00 92.56 176 VAL A CA 1
ATOM 1291 C C . VAL A 1 176 ? 15.985 -20.440 28.016 1.00 92.56 176 VAL A C 1
ATOM 1293 O O . VAL A 1 176 ? 17.203 -20.262 28.032 1.00 92.56 176 VAL A O 1
ATOM 1296 N N . ASP A 1 177 ? 15.381 -21.212 27.119 1.00 94.69 177 ASP A N 1
ATOM 1297 C CA . ASP A 1 177 ? 16.066 -21.788 25.967 1.00 94.69 177 ASP A CA 1
ATOM 1298 C C . ASP A 1 177 ? 16.328 -20.693 24.916 1.00 94.69 177 ASP A C 1
ATOM 1300 O O . ASP A 1 177 ? 15.433 -20.234 24.193 1.00 94.69 177 ASP A O 1
ATOM 1304 N N . LYS A 1 178 ? 17.588 -20.251 24.847 1.00 94.69 178 LYS A N 1
ATOM 1305 C CA . LYS A 1 178 ? 18.031 -19.200 23.923 1.00 94.69 178 LYS A CA 1
ATOM 1306 C C . LYS A 1 178 ? 17.894 -19.616 22.457 1.00 94.69 178 LYS A C 1
ATOM 1308 O O . LYS A 1 178 ? 17.617 -18.750 21.623 1.00 94.69 178 LYS A O 1
ATOM 1313 N N . GLU A 1 179 ? 18.062 -20.897 22.132 1.00 94.44 179 GLU A N 1
ATOM 1314 C CA . GLU A 1 179 ? 17.951 -21.394 20.759 1.00 94.44 179 GLU A CA 1
ATOM 1315 C C . GLU A 1 179 ? 16.494 -21.405 20.305 1.00 94.44 179 GLU A C 1
ATOM 1317 O O . GLU A 1 179 ? 16.177 -20.875 19.235 1.00 94.44 179 GLU A O 1
ATOM 1322 N N . LYS A 1 180 ? 15.583 -21.881 21.161 1.00 94.50 180 LYS A N 1
ATOM 1323 C CA . LYS A 1 180 ? 14.138 -21.816 20.908 1.00 94.50 180 LYS A CA 1
ATOM 1324 C C . LYS A 1 180 ? 13.653 -20.377 20.742 1.00 94.50 180 LYS A C 1
ATOM 1326 O O . LYS A 1 180 ? 12.942 -20.073 19.784 1.00 94.50 180 LYS A O 1
ATOM 1331 N N . VAL A 1 181 ? 14.080 -19.460 21.615 1.00 97.25 181 VAL A N 1
ATOM 1332 C CA . VAL A 1 181 ? 13.750 -18.027 21.496 1.00 97.25 181 VAL A CA 1
ATOM 1333 C C . VAL A 1 181 ? 14.276 -17.436 20.185 1.00 97.25 181 VAL A C 1
ATOM 1335 O O . VAL A 1 181 ? 13.562 -16.673 19.527 1.00 97.25 181 VAL A O 1
ATOM 1338 N N . LYS A 1 182 ? 15.508 -17.773 19.783 1.00 97.75 182 LYS A N 1
ATOM 1339 C CA . LYS A 1 182 ? 16.087 -17.319 18.511 1.00 97.75 182 LYS A CA 1
ATOM 1340 C C . LYS A 1 182 ? 15.294 -17.852 17.316 1.00 97.75 182 LYS A C 1
ATOM 1342 O O . LYS A 1 182 ? 14.935 -17.062 16.447 1.00 97.75 182 LYS A O 1
ATOM 1347 N N . SER A 1 183 ? 14.948 -19.139 17.318 1.00 97.69 183 SER A N 1
ATOM 1348 C CA . SER A 1 183 ? 14.131 -19.770 16.273 1.00 97.69 183 SER A CA 1
ATOM 1349 C C . SER A 1 183 ? 12.766 -19.089 16.119 1.00 97.69 183 SER A C 1
ATOM 1351 O O . SER A 1 183 ? 12.399 -18.691 15.014 1.00 97.69 183 SER A O 1
ATOM 1353 N N . ILE A 1 184 ? 12.044 -18.849 17.222 1.00 97.81 184 ILE A N 1
ATOM 1354 C CA . ILE A 1 184 ? 10.741 -18.162 17.186 1.00 97.81 184 ILE A CA 1
ATOM 1355 C C . ILE A 1 184 ? 10.886 -16.734 16.635 1.00 97.81 184 ILE A C 1
ATOM 1357 O O . ILE A 1 184 ? 10.097 -16.311 15.788 1.00 97.81 184 ILE A O 1
ATOM 1361 N N . LYS A 1 185 ? 11.916 -15.987 17.057 1.00 97.62 185 LYS A N 1
ATOM 1362 C CA . LYS A 1 185 ? 12.183 -14.634 16.535 1.00 97.62 185 LYS A CA 1
ATOM 1363 C C . LYS A 1 185 ? 12.470 -14.636 15.035 1.00 97.62 185 LYS A C 1
ATOM 1365 O O . LYS A 1 185 ? 11.992 -13.748 14.331 1.00 97.62 185 LYS A O 1
ATOM 1370 N N . ASP A 1 186 ? 13.237 -15.604 14.543 1.00 98.00 186 ASP A N 1
ATOM 1371 C CA . ASP A 1 186 ? 13.539 -15.712 13.117 1.00 98.00 186 ASP A CA 1
ATOM 1372 C C . ASP A 1 186 ? 12.278 -16.079 12.311 1.00 98.00 186 ASP A C 1
ATOM 1374 O O . ASP A 1 186 ? 12.015 -15.461 11.280 1.00 98.00 186 ASP A O 1
ATOM 1378 N N . GLN A 1 187 ? 11.406 -16.950 12.833 1.00 97.69 187 GLN A N 1
ATOM 1379 C CA . GLN A 1 187 ? 10.095 -17.222 12.226 1.00 97.69 187 GLN A CA 1
ATOM 1380 C C . GLN A 1 187 ? 9.185 -15.983 12.187 1.00 97.69 187 GLN A C 1
ATOM 1382 O O . GLN A 1 187 ? 8.549 -15.723 11.165 1.00 97.69 187 GLN A O 1
ATOM 1387 N N . ILE A 1 188 ? 9.148 -15.182 13.259 1.00 97.88 188 ILE A N 1
ATOM 1388 C CA . ILE A 1 188 ? 8.407 -13.909 13.298 1.00 97.88 188 ILE A CA 1
ATOM 1389 C C . ILE A 1 188 ? 8.909 -12.951 12.209 1.00 97.88 188 ILE A C 1
ATOM 1391 O O . ILE A 1 188 ? 8.099 -12.326 11.522 1.00 97.88 188 ILE A O 1
ATOM 1395 N N . LYS A 1 189 ? 10.233 -12.831 12.023 1.00 97.62 189 LYS A N 1
ATOM 1396 C CA . LYS A 1 189 ? 10.808 -12.000 10.949 1.00 97.62 189 LYS A CA 1
ATOM 1397 C C . LYS A 1 189 ? 10.366 -12.485 9.572 1.00 97.62 189 LYS A C 1
ATOM 1399 O O . LYS A 1 189 ? 9.967 -11.658 8.758 1.00 97.62 189 LYS A O 1
ATOM 1404 N N . THR A 1 190 ? 10.398 -13.794 9.326 1.00 98.06 190 THR A N 1
ATOM 1405 C CA . THR A 1 190 ? 9.950 -14.379 8.055 1.00 98.06 190 THR A CA 1
ATOM 1406 C C . THR A 1 190 ? 8.483 -14.055 7.783 1.00 98.06 190 THR A C 1
ATOM 1408 O O . THR A 1 190 ? 8.174 -13.490 6.739 1.00 98.06 190 THR A O 1
ATOM 1411 N N . VAL A 1 191 ? 7.589 -14.288 8.751 1.00 97.75 191 VAL A N 1
ATOM 1412 C CA . VAL A 1 191 ? 6.157 -13.975 8.594 1.00 97.75 191 VAL A CA 1
ATOM 1413 C C . VAL A 1 191 ? 5.932 -12.477 8.349 1.00 97.75 191 VAL A C 1
ATOM 1415 O O . VAL A 1 191 ? 5.159 -12.101 7.469 1.00 97.75 191 VAL A O 1
ATOM 1418 N N . ASN A 1 192 ? 6.633 -11.599 9.072 1.00 97.44 192 ASN A N 1
ATOM 1419 C CA . ASN A 1 192 ? 6.549 -10.153 8.842 1.00 97.44 192 ASN A CA 1
ATOM 1420 C C . ASN A 1 192 ? 7.047 -9.746 7.446 1.00 97.44 192 ASN A C 1
ATOM 1422 O O . ASN A 1 192 ? 6.453 -8.868 6.813 1.00 97.44 192 ASN A O 1
ATOM 1426 N N . ASN A 1 193 ? 8.112 -10.380 6.950 1.00 97.56 193 ASN A N 1
ATOM 1427 C CA . ASN A 1 193 ? 8.612 -10.152 5.598 1.00 97.56 193 ASN A CA 1
ATOM 1428 C C . ASN A 1 193 ? 7.586 -10.584 4.544 1.00 97.56 193 ASN A C 1
ATOM 1430 O O . ASN A 1 193 ? 7.328 -9.814 3.619 1.00 97.56 193 ASN A O 1
ATOM 1434 N N . ASP A 1 194 ? 6.941 -11.737 4.715 1.00 96.88 194 ASP A N 1
ATOM 1435 C CA . ASP A 1 194 ? 5.901 -12.218 3.799 1.00 96.88 194 ASP A CA 1
ATOM 1436 C C . ASP A 1 194 ? 4.709 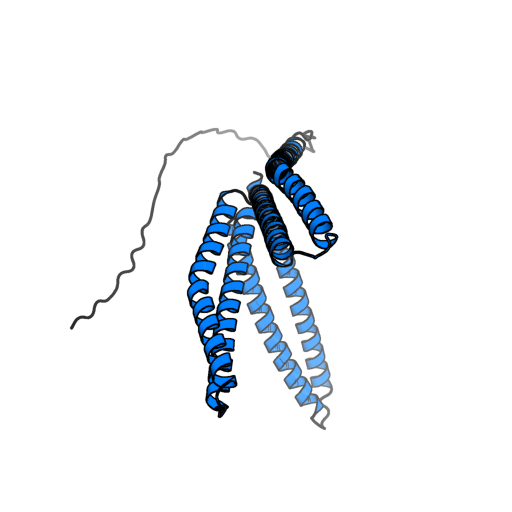-11.251 3.737 1.00 96.88 194 ASP A C 1
ATOM 1438 O O . ASP A 1 194 ? 4.255 -10.875 2.652 1.00 96.88 194 ASP A O 1
ATOM 1442 N N . ILE A 1 195 ? 4.244 -10.767 4.896 1.00 96.62 195 ILE A N 1
ATOM 1443 C CA . ILE A 1 195 ? 3.188 -9.744 4.974 1.00 96.62 195 ILE A CA 1
ATOM 1444 C C . ILE A 1 195 ? 3.630 -8.458 4.259 1.00 96.62 195 ILE A C 1
ATOM 1446 O O . ILE A 1 195 ? 2.853 -7.858 3.512 1.00 96.62 195 ILE A O 1
ATOM 1450 N N . SER A 1 196 ? 4.882 -8.034 4.452 1.00 96.31 196 SER A N 1
ATOM 1451 C CA . SER A 1 196 ? 5.447 -6.843 3.806 1.00 96.31 196 SER A CA 1
ATOM 1452 C C . SER A 1 196 ? 5.506 -6.981 2.280 1.00 96.31 196 SER A C 1
ATOM 1454 O O . SER A 1 196 ? 5.112 -6.058 1.562 1.00 96.31 196 SER A O 1
ATOM 1456 N N . ILE A 1 197 ? 5.924 -8.143 1.766 1.00 96.81 197 ILE A N 1
ATOM 1457 C CA . ILE A 1 197 ? 5.941 -8.451 0.328 1.00 96.81 197 ILE A CA 1
ATOM 1458 C C . ILE A 1 197 ? 4.522 -8.399 -0.242 1.00 96.81 197 ILE A C 1
ATOM 1460 O O . ILE A 1 197 ? 4.286 -7.696 -1.227 1.00 96.81 197 ILE A O 1
ATOM 1464 N N . LYS A 1 198 ? 3.554 -9.057 0.409 1.00 96.25 198 LYS A N 1
ATOM 1465 C CA . LYS A 1 198 ? 2.144 -9.015 -0.010 1.00 96.25 198 LYS A CA 1
ATOM 1466 C C . LYS A 1 198 ? 1.583 -7.589 0.010 1.00 96.25 198 LYS A C 1
ATOM 1468 O O . LYS A 1 198 ? 0.853 -7.205 -0.902 1.00 96.25 198 LYS A O 1
ATOM 1473 N N . LYS A 1 199 ? 1.966 -6.763 0.991 1.00 96.56 199 LYS A N 1
ATOM 1474 C CA . LYS A 1 199 ? 1.543 -5.354 1.074 1.00 96.56 199 LYS A CA 1
ATOM 1475 C C . LYS A 1 199 ? 2.100 -4.522 -0.082 1.00 96.56 199 LYS A C 1
ATOM 1477 O O . LYS A 1 199 ? 1.377 -3.703 -0.647 1.00 96.56 199 LYS A O 1
ATOM 1482 N N . LYS A 1 200 ? 3.365 -4.742 -0.459 1.00 96.50 200 LYS A N 1
ATOM 1483 C CA . LYS A 1 200 ? 3.968 -4.110 -1.645 1.00 96.50 200 LYS A CA 1
ATOM 1484 C C . LYS A 1 200 ? 3.257 -4.547 -2.926 1.00 96.50 200 LYS A C 1
ATOM 1486 O O . LYS A 1 200 ? 2.953 -3.696 -3.754 1.00 96.50 200 LYS A O 1
ATOM 1491 N N . ALA A 1 201 ? 2.934 -5.834 -3.058 1.00 95.50 201 ALA A N 1
ATOM 1492 C CA . ALA A 1 201 ? 2.193 -6.350 -4.208 1.00 95.50 201 ALA A CA 1
ATOM 1493 C C . ALA A 1 201 ? 0.795 -5.718 -4.330 1.00 95.50 201 ALA A C 1
ATOM 1495 O O . ALA A 1 201 ? 0.418 -5.284 -5.419 1.00 95.50 201 ALA A O 1
ATOM 1496 N N . LEU A 1 202 ? 0.060 -5.578 -3.217 1.00 97.25 202 LEU A N 1
ATOM 1497 C CA . LEU A 1 202 ? -1.214 -4.854 -3.197 1.00 97.25 202 LEU A CA 1
ATOM 1498 C C . LEU A 1 202 ? -1.035 -3.399 -3.648 1.00 97.25 202 LEU A C 1
ATOM 1500 O O . LEU A 1 202 ? -1.781 -2.938 -4.506 1.00 97.25 202 LEU A O 1
ATOM 1504 N N . ALA A 1 203 ? -0.049 -2.677 -3.106 1.00 96.19 203 ALA A N 1
ATOM 1505 C CA . ALA A 1 203 ? 0.195 -1.283 -3.477 1.00 96.19 203 ALA A CA 1
ATOM 1506 C C . ALA A 1 203 ? 0.448 -1.126 -4.988 1.00 96.19 203 ALA A C 1
ATOM 1508 O O . ALA A 1 203 ? -0.195 -0.290 -5.626 1.00 96.19 203 ALA A O 1
ATOM 1509 N N . SER A 1 204 ? 1.296 -1.982 -5.567 1.00 94.50 204 SER A N 1
ATOM 1510 C CA . SER A 1 204 ? 1.554 -2.008 -7.012 1.00 94.50 204 SER A CA 1
ATOM 1511 C C . SER A 1 204 ? 0.300 -2.342 -7.826 1.00 94.50 204 SER A C 1
ATOM 1513 O O . SER A 1 204 ? 0.049 -1.718 -8.854 1.00 94.50 204 SER A O 1
ATOM 1515 N N . SER A 1 205 ? -0.519 -3.296 -7.367 1.00 96.31 205 SER A N 1
ATOM 1516 C CA . SER A 1 205 ? -1.780 -3.655 -8.029 1.00 96.31 205 SER A CA 1
ATOM 1517 C C . SER A 1 205 ? -2.760 -2.476 -8.054 1.00 96.31 205 SER A C 1
ATOM 1519 O O . SER A 1 205 ? -3.301 -2.139 -9.107 1.00 96.31 205 SER A O 1
ATOM 1521 N N . ILE A 1 206 ? -2.927 -1.782 -6.924 1.00 96.00 206 ILE A N 1
ATOM 1522 C CA . ILE A 1 206 ? -3.781 -0.591 -6.824 1.00 96.00 206 ILE A CA 1
ATOM 1523 C C . ILE A 1 206 ? -3.271 0.535 -7.729 1.00 96.00 206 ILE A C 1
ATOM 1525 O O . ILE A 1 206 ? -4.069 1.189 -8.402 1.00 96.00 206 ILE A O 1
ATOM 1529 N N . GLU A 1 207 ? -1.958 0.767 -7.774 1.00 94.81 207 GLU A N 1
ATOM 1530 C CA . GLU A 1 207 ? -1.363 1.762 -8.669 1.00 94.81 207 GLU A CA 1
ATOM 1531 C C . GLU A 1 207 ? -1.616 1.420 -10.143 1.00 94.81 207 GLU A C 1
ATOM 1533 O O . GLU A 1 207 ? -2.041 2.286 -10.909 1.00 94.81 207 GLU A O 1
ATOM 1538 N N . ASN A 1 208 ? -1.449 0.156 -10.533 1.00 93.81 208 ASN A N 1
ATOM 1539 C CA . ASN A 1 208 ? -1.719 -0.290 -11.896 1.00 93.81 208 ASN A CA 1
ATOM 1540 C C . ASN A 1 208 ? -3.200 -0.115 -12.279 1.00 93.81 208 ASN A C 1
ATOM 1542 O O . ASN A 1 208 ? -3.496 0.385 -13.367 1.00 93.81 208 ASN A O 1
ATOM 1546 N N . ILE A 1 209 ? -4.133 -0.427 -11.370 1.00 95.19 209 ILE A N 1
ATOM 1547 C CA . ILE A 1 209 ? -5.570 -0.184 -11.578 1.00 95.19 209 ILE A CA 1
ATOM 1548 C C . ILE A 1 209 ? -5.832 1.312 -11.803 1.00 95.19 209 ILE A C 1
ATOM 1550 O O . ILE A 1 209 ? -6.537 1.674 -12.745 1.00 95.19 209 ILE A O 1
ATOM 1554 N N . LYS A 1 210 ? -5.233 2.193 -10.989 1.00 92.62 210 LYS A N 1
ATOM 1555 C CA . LYS A 1 210 ? -5.356 3.655 -11.143 1.00 92.62 210 LYS A CA 1
ATOM 1556 C C . LYS A 1 210 ? -4.796 4.144 -12.476 1.00 92.62 210 LYS A C 1
ATOM 1558 O O . LYS A 1 210 ? -5.441 4.938 -13.158 1.00 92.62 210 LYS A O 1
ATOM 1563 N N . LEU A 1 211 ? -3.610 3.676 -12.864 1.00 91.69 211 LEU A N 1
ATOM 1564 C CA . LEU A 1 211 ? -2.987 4.041 -14.137 1.00 91.69 211 LEU A CA 1
ATOM 1565 C C . LEU A 1 211 ? -3.824 3.562 -15.323 1.00 91.69 211 LEU A C 1
ATOM 1567 O O . LEU A 1 211 ? -4.047 4.336 -16.250 1.00 91.69 211 LEU A O 1
ATOM 1571 N N . THR A 1 212 ? -4.345 2.339 -15.260 1.00 93.56 212 THR A N 1
ATOM 1572 C CA . THR A 1 212 ? -5.209 1.766 -16.299 1.00 93.56 212 THR A CA 1
ATOM 1573 C C . THR A 1 212 ? -6.515 2.543 -16.408 1.00 93.56 212 THR A C 1
ATOM 1575 O O . THR A 1 212 ? -6.938 2.886 -17.506 1.00 93.56 212 THR A O 1
ATOM 1578 N N . ALA A 1 213 ? -7.129 2.909 -15.284 1.00 91.44 213 ALA A N 1
ATOM 1579 C CA . ALA A 1 213 ? -8.318 3.754 -15.282 1.00 91.44 213 ALA A CA 1
ATOM 1580 C C . ALA A 1 213 ? -8.044 5.145 -15.878 1.00 91.44 213 ALA A C 1
ATOM 1582 O O . ALA A 1 213 ? -8.883 5.709 -16.586 1.00 91.44 213 ALA A O 1
ATOM 1583 N N . LYS A 1 214 ? -6.859 5.707 -15.615 1.00 89.81 214 LYS A N 1
ATOM 1584 C CA . LYS A 1 214 ? -6.484 7.053 -16.058 1.00 89.81 214 LYS A CA 1
ATOM 1585 C C . LYS A 1 214 ? -6.065 7.114 -17.528 1.00 89.81 214 LYS A C 1
ATOM 1587 O O . LYS A 1 214 ? -6.439 8.066 -18.207 1.00 89.81 214 LYS A O 1
ATOM 1592 N N . TYR A 1 215 ? -5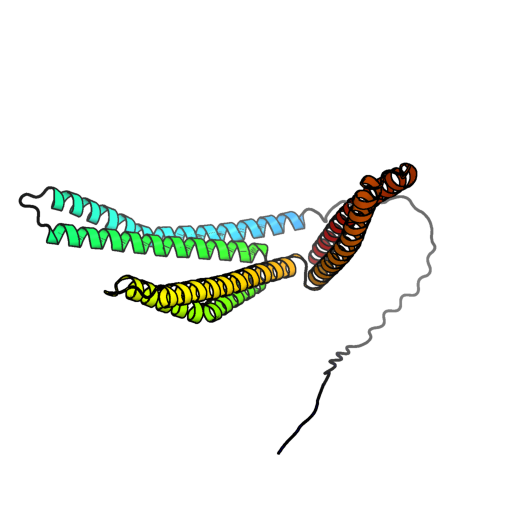.317 6.124 -18.007 1.00 91.31 215 TYR A N 1
ATOM 1593 C CA . TYR A 1 215 ? -4.644 6.156 -19.311 1.00 91.31 215 TYR A CA 1
ATOM 1594 C C . TYR A 1 215 ? -5.019 4.995 -20.248 1.00 91.31 215 TYR A C 1
ATOM 1596 O O . TYR A 1 215 ? -4.648 5.022 -21.415 1.00 91.31 215 TYR A O 1
ATOM 1604 N N . GLY A 1 216 ? -5.758 3.991 -19.777 1.00 91.75 216 GLY A N 1
ATOM 1605 C CA . GLY A 1 216 ? -6.074 2.783 -20.543 1.00 91.75 216 GLY A CA 1
ATOM 1606 C C . GLY A 1 216 ? -4.970 1.722 -20.485 1.00 91.75 216 GLY A C 1
ATOM 1607 O O . GLY A 1 216 ? -3.808 2.018 -20.193 1.00 91.75 216 GLY A O 1
ATOM 1608 N N . ALA A 1 217 ? -5.344 0.470 -20.760 1.00 91.38 217 ALA A N 1
ATOM 1609 C CA . ALA A 1 217 ? -4.451 -0.688 -20.658 1.00 91.38 217 ALA A CA 1
ATOM 1610 C C . ALA A 1 217 ? -3.253 -0.592 -21.619 1.00 91.38 217 ALA A C 1
ATOM 1612 O O . ALA A 1 217 ? -2.120 -0.828 -21.208 1.00 91.38 217 ALA A O 1
ATOM 1613 N N . ASP A 1 218 ? -3.477 -0.147 -22.858 1.00 92.06 218 ASP A N 1
ATOM 1614 C CA . ASP A 1 218 ? -2.419 -0.023 -23.869 1.00 92.06 218 ASP A CA 1
ATOM 1615 C C . ASP A 1 218 ? -1.338 0.984 -23.468 1.00 92.06 218 ASP A C 1
ATOM 1617 O O . ASP A 1 218 ? -0.143 0.756 -23.666 1.00 92.06 218 ASP A O 1
ATOM 1621 N N . ALA A 1 219 ? -1.743 2.114 -22.883 1.00 94.06 219 ALA A N 1
ATOM 1622 C CA . ALA A 1 219 ? -0.802 3.116 -22.403 1.00 94.06 219 ALA A CA 1
ATOM 1623 C C . ALA A 1 219 ? 0.011 2.584 -21.220 1.00 94.06 219 ALA A C 1
ATOM 1625 O O . ALA A 1 219 ? 1.216 2.816 -21.155 1.00 94.06 219 ALA A O 1
ATOM 1626 N N . VAL A 1 220 ? -0.626 1.841 -20.310 1.00 94.31 220 VAL A N 1
ATOM 1627 C CA . VAL A 1 220 ? 0.064 1.184 -19.193 1.00 94.31 220 VAL A CA 1
ATOM 1628 C C . VAL A 1 220 ? 1.062 0.144 -19.697 1.00 94.31 220 VAL A C 1
ATOM 1630 O O . VAL A 1 220 ? 2.209 0.166 -19.260 1.00 94.31 220 VAL A O 1
ATOM 1633 N N . ALA A 1 221 ? 0.688 -0.688 -20.671 1.00 93.62 221 ALA A N 1
ATOM 1634 C CA . ALA A 1 221 ? 1.601 -1.652 -21.283 1.00 93.62 221 ALA A CA 1
ATOM 1635 C C . ALA A 1 221 ? 2.827 -0.963 -21.910 1.00 93.62 221 ALA A C 1
ATOM 1637 O O . ALA A 1 221 ? 3.961 -1.388 -21.696 1.00 93.62 221 ALA A O 1
ATOM 1638 N N . LYS A 1 222 ? 2.622 0.159 -22.615 1.00 95.75 222 LYS A N 1
ATOM 1639 C CA . LYS A 1 222 ? 3.720 0.972 -23.168 1.00 95.75 222 LYS A CA 1
ATOM 1640 C C . LYS A 1 222 ? 4.608 1.583 -22.079 1.00 95.75 222 LYS A C 1
ATOM 1642 O O . LYS A 1 222 ? 5.822 1.642 -22.259 1.00 95.75 222 LYS A O 1
ATOM 1647 N N . LEU A 1 223 ? 4.033 2.035 -20.962 1.00 94.44 223 LEU A N 1
ATOM 1648 C CA . LEU A 1 223 ? 4.797 2.569 -19.827 1.00 94.44 223 LEU A CA 1
ATOM 1649 C C . LEU A 1 223 ? 5.668 1.492 -19.170 1.00 94.44 223 LEU A C 1
ATOM 1651 O O . LEU A 1 223 ? 6.835 1.759 -18.883 1.00 94.44 223 LEU A O 1
ATOM 1655 N N . GLU A 1 224 ? 5.132 0.287 -18.966 1.00 93.75 224 GLU A N 1
ATOM 1656 C CA . GLU A 1 224 ? 5.899 -0.834 -18.410 1.00 93.75 224 GLU A CA 1
ATOM 1657 C C . GLU A 1 224 ? 7.028 -1.260 -19.356 1.00 93.75 224 GLU A C 1
ATOM 1659 O O . GLU A 1 224 ? 8.177 -1.364 -18.927 1.00 93.75 224 GLU A O 1
ATOM 1664 N N . ALA A 1 225 ? 6.754 -1.382 -20.659 1.00 94.81 225 ALA A N 1
ATOM 1665 C CA . ALA A 1 225 ? 7.780 -1.692 -21.657 1.00 94.81 225 ALA A CA 1
ATOM 1666 C C . ALA A 1 225 ? 8.891 -0.623 -21.715 1.00 94.81 225 ALA A C 1
ATOM 1668 O O . ALA A 1 225 ? 10.082 -0.946 -21.792 1.00 94.81 225 ALA A O 1
ATOM 1669 N N . ALA A 1 226 ? 8.525 0.662 -21.630 1.00 95.69 226 ALA A N 1
ATOM 1670 C CA . ALA A 1 226 ? 9.484 1.765 -21.573 1.00 95.69 226 ALA A CA 1
ATOM 1671 C C . ALA A 1 226 ? 10.364 1.694 -20.315 1.00 95.69 226 ALA A C 1
ATOM 1673 O O . ALA A 1 226 ? 11.576 1.899 -20.391 1.00 95.69 226 ALA A O 1
ATOM 1674 N N . LYS A 1 227 ? 9.767 1.377 -19.161 1.00 95.19 227 LYS A N 1
ATOM 1675 C CA . LYS A 1 227 ? 10.477 1.231 -17.885 1.00 95.19 227 LYS A CA 1
ATOM 1676 C C . LYS A 1 227 ? 11.417 0.028 -17.892 1.00 95.19 227 LYS A C 1
ATOM 1678 O O . LYS A 1 227 ? 12.547 0.143 -17.424 1.00 95.19 227 LYS A O 1
ATOM 1683 N N . GLU A 1 228 ? 10.983 -1.104 -18.440 1.00 95.12 228 GLU A N 1
ATOM 1684 C CA . GLU A 1 228 ? 11.821 -2.295 -18.593 1.00 95.12 228 GLU A CA 1
ATOM 1685 C C . GLU A 1 228 ? 13.034 -2.007 -19.486 1.00 95.12 228 GLU A C 1
ATOM 1687 O O . GLU A 1 228 ? 14.165 -2.318 -19.112 1.00 95.12 228 GLU A O 1
ATOM 1692 N N . THR A 1 229 ? 12.810 -1.350 -20.626 1.00 96.88 229 THR A N 1
ATOM 1693 C CA . THR A 1 229 ? 13.878 -0.945 -21.552 1.00 96.88 229 THR A CA 1
ATOM 1694 C C . THR A 1 229 ? 14.871 -0.005 -20.872 1.00 96.88 229 THR A C 1
ATOM 1696 O O . THR A 1 229 ? 16.074 -0.252 -20.903 1.00 96.88 229 THR A O 1
ATOM 1699 N N . TYR A 1 230 ? 14.379 1.026 -20.178 1.00 97.31 230 TYR A N 1
ATOM 1700 C CA . TYR A 1 230 ? 15.224 1.951 -19.421 1.00 97.31 230 TYR A CA 1
ATOM 1701 C C . TYR A 1 230 ? 16.067 1.232 -18.359 1.00 97.31 230 TYR A C 1
ATOM 1703 O O . TYR A 1 230 ? 17.265 1.485 -18.248 1.00 97.31 230 TYR A O 1
ATOM 1711 N N . ASN A 1 231 ? 15.475 0.303 -17.606 1.00 96.44 231 ASN A N 1
ATOM 1712 C CA . ASN A 1 231 ? 16.200 -0.454 -16.587 1.00 96.44 231 ASN A CA 1
ATOM 1713 C C . ASN A 1 231 ? 17.297 -1.342 -17.194 1.00 96.44 231 ASN A C 1
ATOM 1715 O O . ASN A 1 231 ? 18.393 -1.403 -16.636 1.00 96.44 231 ASN A O 1
ATOM 1719 N N . LYS A 1 232 ? 17.027 -2.003 -18.330 1.00 96.62 232 LYS A N 1
ATOM 1720 C CA . LYS A 1 232 ? 18.031 -2.796 -19.064 1.00 96.62 232 LYS A CA 1
ATOM 1721 C C . LYS A 1 232 ? 19.186 -1.917 -19.549 1.00 96.62 232 LYS A C 1
ATOM 1723 O O . LYS A 1 232 ? 20.344 -2.259 -19.314 1.00 96.62 232 LYS A O 1
ATOM 1728 N N . ASP A 1 233 ? 18.878 -0.766 -20.141 1.00 95.44 233 ASP A N 1
ATOM 1729 C CA . ASP A 1 233 ? 19.879 0.195 -20.613 1.00 95.44 233 ASP A CA 1
ATOM 1730 C C . ASP A 1 233 ? 20.746 0.725 -19.460 1.00 95.44 233 ASP A C 1
ATOM 1732 O O . ASP A 1 233 ? 21.974 0.719 -19.546 1.00 95.44 233 ASP A O 1
ATOM 1736 N N . VAL A 1 234 ? 20.127 1.132 -18.347 1.00 96.75 234 VAL A N 1
ATOM 1737 C CA . VAL A 1 234 ? 20.844 1.620 -17.157 1.00 96.75 234 VAL A CA 1
ATOM 1738 C C . VAL A 1 234 ? 21.737 0.536 -16.562 1.00 96.75 234 VAL A C 1
ATOM 1740 O O . VAL A 1 234 ? 22.877 0.824 -16.201 1.00 96.75 234 VAL A O 1
ATOM 1743 N N . ALA A 1 235 ? 21.258 -0.708 -16.470 1.00 96.75 235 ALA A N 1
ATOM 1744 C CA . ALA A 1 235 ? 22.065 -1.825 -15.987 1.00 96.75 235 ALA A CA 1
ATOM 1745 C C . ALA A 1 235 ? 23.292 -2.060 -16.883 1.00 96.75 235 ALA A C 1
ATOM 1747 O O . ALA A 1 235 ? 24.409 -2.166 -16.376 1.00 96.75 235 ALA A O 1
ATOM 1748 N N . ALA A 1 236 ? 23.108 -2.055 -18.207 1.00 97.00 236 ALA A N 1
ATOM 1749 C CA . ALA A 1 236 ? 24.199 -2.222 -19.162 1.00 97.00 236 ALA A CA 1
ATOM 1750 C C . ALA A 1 236 ? 25.251 -1.102 -19.054 1.00 97.00 236 ALA A C 1
ATOM 1752 O O . ALA A 1 236 ? 26.452 -1.379 -19.058 1.00 97.00 236 ALA A O 1
ATOM 1753 N N . VAL A 1 237 ? 24.830 0.161 -18.921 1.00 97.06 237 VAL A N 1
ATOM 1754 C CA . VAL A 1 237 ? 25.762 1.291 -18.751 1.00 97.06 237 VAL A CA 1
ATOM 1755 C C . VAL A 1 237 ? 26.464 1.238 -17.390 1.00 97.06 237 VAL A C 1
ATOM 1757 O O . VAL A 1 237 ? 27.670 1.473 -17.316 1.00 97.06 237 VAL A O 1
ATOM 1760 N N . ASN A 1 238 ? 25.761 0.866 -16.319 1.00 96.56 238 ASN A N 1
ATOM 1761 C CA . ASN A 1 238 ? 26.362 0.717 -14.992 1.00 96.56 238 ASN A CA 1
ATOM 1762 C C . ASN A 1 238 ? 27.435 -0.377 -14.950 1.00 96.56 238 ASN A C 1
ATOM 1764 O O . ASN A 1 238 ? 28.478 -0.169 -14.330 1.00 96.56 238 ASN A O 1
ATOM 1768 N N . GLU A 1 239 ? 27.238 -1.504 -15.637 1.00 97.06 239 GLU A N 1
ATOM 1769 C CA . GLU A 1 239 ? 28.282 -2.531 -15.748 1.00 97.06 239 GLU A CA 1
ATOM 1770 C C . GLU A 1 239 ? 29.517 -2.008 -16.505 1.00 97.06 239 GLU A C 1
ATOM 1772 O O . GLU A 1 239 ? 30.649 -2.232 -16.066 1.00 97.06 239 GLU A O 1
ATOM 1777 N N . LYS A 1 240 ? 29.335 -1.209 -17.570 1.00 97.50 240 LYS A N 1
ATOM 1778 C CA . LYS A 1 240 ? 30.458 -0.529 -18.250 1.00 97.50 240 LYS A CA 1
ATOM 1779 C C . LYS A 1 240 ? 31.193 0.438 -17.316 1.00 97.50 240 LYS A C 1
ATOM 1781 O O . LYS A 1 240 ? 32.421 0.439 -17.289 1.00 97.50 240 LYS A O 1
ATOM 1786 N N . ILE A 1 241 ? 30.464 1.233 -16.527 1.00 96.94 241 ILE A N 1
ATOM 1787 C CA . ILE A 1 241 ? 31.040 2.164 -15.539 1.00 96.94 241 ILE A CA 1
ATOM 1788 C C . ILE A 1 241 ? 31.825 1.401 -14.474 1.00 96.94 241 ILE A C 1
ATOM 1790 O O . ILE A 1 241 ? 32.942 1.785 -14.131 1.00 96.94 241 ILE A O 1
ATOM 1794 N N . LYS A 1 242 ? 31.267 0.305 -13.956 1.00 96.94 242 LYS A N 1
ATOM 1795 C CA . LYS A 1 242 ? 31.921 -0.555 -12.967 1.00 96.94 242 LYS A CA 1
ATOM 1796 C C . LYS A 1 242 ? 33.236 -1.114 -13.505 1.00 96.94 242 LYS A C 1
ATOM 1798 O O . LYS A 1 242 ? 34.248 -1.028 -12.810 1.00 96.94 242 LYS A O 1
ATOM 1803 N N . LYS A 1 243 ? 33.243 -1.609 -14.748 1.00 96.19 243 LYS A N 1
ATOM 1804 C CA . LYS A 1 243 ? 34.463 -2.069 -15.421 1.00 96.19 243 LYS A CA 1
ATOM 1805 C C . LYS A 1 243 ? 35.477 -0.934 -15.596 1.00 96.19 243 LYS A C 1
ATOM 1807 O O . LYS A 1 243 ? 36.614 -1.078 -15.167 1.00 96.19 243 LYS A O 1
ATOM 1812 N N . ALA A 1 244 ? 35.066 0.212 -16.139 1.00 94.38 244 ALA A N 1
ATOM 1813 C CA . ALA A 1 244 ? 35.957 1.354 -16.352 1.00 94.38 244 ALA A CA 1
ATOM 1814 C C . ALA A 1 244 ? 36.549 1.898 -15.036 1.00 94.38 244 ALA A C 1
ATOM 1816 O O . ALA A 1 244 ? 37.721 2.260 -14.984 1.00 94.38 244 ALA A O 1
ATOM 1817 N N . ASN A 1 245 ? 35.779 1.902 -13.945 1.00 95.00 245 ASN A N 1
ATOM 1818 C CA . ASN A 1 245 ? 36.282 2.259 -12.617 1.00 95.00 245 ASN A CA 1
ATOM 1819 C C . ASN A 1 245 ? 37.308 1.246 -12.088 1.00 95.00 245 ASN A C 1
ATOM 1821 O O . ASN A 1 245 ? 38.289 1.646 -11.459 1.00 95.00 245 ASN A O 1
ATOM 1825 N N . ALA A 1 246 ? 37.100 -0.052 -12.324 1.00 93.81 246 ALA A N 1
ATOM 1826 C CA . ALA A 1 246 ? 38.073 -1.081 -11.964 1.00 93.81 246 ALA A CA 1
ATOM 1827 C C . ALA A 1 246 ? 39.377 -0.915 -12.763 1.00 93.81 246 ALA A C 1
ATOM 1829 O O . ALA A 1 246 ? 40.452 -0.904 -12.161 1.00 93.81 246 ALA A O 1
ATOM 1830 N N . ASP A 1 247 ? 39.272 -0.687 -14.076 1.00 91.31 247 ASP A N 1
ATOM 1831 C CA . ASP A 1 247 ? 40.407 -0.442 -14.972 1.00 91.31 247 ASP A CA 1
ATOM 1832 C C . ASP A 1 247 ? 41.178 0.828 -14.552 1.00 91.31 247 ASP A C 1
ATOM 1834 O O . ASP A 1 247 ? 42.404 0.812 -14.444 1.00 91.31 247 ASP A O 1
ATOM 1838 N N . LEU A 1 248 ? 40.474 1.915 -14.208 1.00 91.69 248 LEU A N 1
ATOM 1839 C CA . LEU A 1 248 ? 41.084 3.148 -13.694 1.00 91.69 248 LEU A CA 1
ATOM 1840 C C . LEU A 1 248 ? 41.811 2.913 -12.364 1.00 91.69 248 LEU A C 1
ATOM 1842 O O . LEU A 1 248 ? 42.939 3.369 -12.177 1.00 91.69 248 LEU A O 1
ATOM 1846 N N . LYS A 1 249 ? 41.181 2.184 -11.436 1.00 91.44 249 LYS A N 1
ATOM 1847 C CA . LYS A 1 249 ? 41.779 1.841 -10.140 1.00 91.44 249 LYS A CA 1
ATOM 1848 C C . LYS A 1 249 ? 43.026 0.970 -10.301 1.00 91.44 249 LYS A C 1
ATOM 1850 O O . LYS A 1 249 ? 43.951 1.114 -9.506 1.00 91.44 249 LYS A O 1
ATOM 1855 N N . ALA A 1 250 ? 43.052 0.074 -11.286 1.00 89.81 250 ALA A N 1
ATOM 1856 C CA . ALA A 1 250 ? 44.228 -0.727 -11.611 1.00 89.81 250 ALA A CA 1
ATOM 1857 C C . ALA A 1 250 ? 45.353 0.149 -12.188 1.00 89.81 250 ALA A C 1
ATOM 1859 O O . ALA A 1 250 ? 46.462 0.127 -11.660 1.00 89.81 250 ALA A O 1
ATOM 1860 N N . ALA A 1 251 ? 45.047 0.999 -13.174 1.00 87.94 251 ALA A N 1
ATOM 1861 C CA . ALA A 1 251 ? 46.019 1.897 -13.801 1.00 87.94 251 ALA A CA 1
ATOM 1862 C C . ALA A 1 251 ? 46.647 2.898 -12.813 1.00 87.94 251 ALA A C 1
ATOM 1864 O O . ALA A 1 251 ? 47.823 3.226 -12.927 1.00 87.94 251 ALA A O 1
ATOM 1865 N N . LEU A 1 252 ? 45.886 3.360 -11.813 1.00 87.44 252 LEU A N 1
ATOM 1866 C CA . LEU A 1 252 ? 46.387 4.245 -10.753 1.00 87.44 252 LEU A CA 1
ATOM 1867 C C . LEU A 1 252 ? 47.354 3.561 -9.773 1.00 87.44 252 LEU A C 1
ATOM 1869 O O . LEU A 1 252 ? 48.078 4.251 -9.060 1.00 87.44 252 LEU A O 1
ATOM 1873 N N . LYS A 1 253 ? 47.350 2.226 -9.694 1.00 87.06 253 LYS A N 1
ATOM 1874 C CA . LYS A 1 253 ? 48.249 1.458 -8.817 1.00 87.06 253 LYS A CA 1
ATOM 1875 C C . LYS A 1 253 ? 49.572 1.091 -9.487 1.00 87.06 253 LYS A C 1
ATOM 1877 O O . LYS A 1 253 ? 50.518 0.739 -8.783 1.00 87.06 253 LYS A O 1
ATOM 1882 N N . GLU A 1 254 ? 49.651 1.144 -10.813 1.00 84.12 254 GLU A N 1
ATOM 1883 C CA . GLU A 1 254 ? 50.899 0.893 -11.531 1.00 84.12 254 GLU A CA 1
ATOM 1884 C C . GLU A 1 254 ? 51.880 2.061 -11.377 1.00 84.12 254 GLU A C 1
ATOM 1886 O O . GLU A 1 254 ? 51.530 3.227 -11.542 1.00 84.12 254 GLU A O 1
ATOM 1891 N N . LYS A 1 255 ? 53.144 1.736 -11.074 1.00 66.44 255 LYS A N 1
ATOM 1892 C CA . LYS A 1 255 ? 54.241 2.709 -10.912 1.00 66.44 255 LYS A CA 1
ATOM 1893 C C . LYS A 1 255 ? 54.776 3.268 -12.240 1.00 66.44 255 LYS A C 1
ATOM 1895 O O . LYS A 1 255 ? 55.502 4.259 -12.231 1.00 66.44 255 LYS A O 1
ATOM 1900 N N . THR A 1 256 ? 54.474 2.633 -13.369 1.00 61.50 256 THR A N 1
ATOM 1901 C CA . THR A 1 256 ? 54.902 3.049 -14.716 1.00 61.50 256 THR A CA 1
ATOM 1902 C C . THR A 1 256 ? 53.938 4.090 -15.300 1.00 61.50 256 THR A C 1
ATOM 1904 O O . THR A 1 256 ? 52.794 4.182 -14.872 1.00 61.50 256 THR A O 1
ATOM 1907 N N . LYS A 1 257 ? 54.403 4.926 -16.249 1.00 60.78 257 LYS A N 1
ATOM 1908 C CA . LYS A 1 257 ? 53.696 6.094 -16.834 1.00 60.78 257 LYS A CA 1
ATOM 1909 C C . LYS A 1 257 ? 52.354 5.737 -17.516 1.00 60.78 257 LYS A C 1
ATOM 1911 O O . LYS A 1 257 ? 52.212 5.890 -18.724 1.00 60.78 257 LYS A O 1
ATOM 1916 N N . ASN A 1 258 ? 51.325 5.376 -16.752 1.00 78.69 258 ASN A N 1
ATOM 1917 C CA . ASN A 1 258 ? 49.997 5.021 -17.260 1.00 78.69 258 ASN A CA 1
ATOM 1918 C C . ASN A 1 258 ? 49.073 6.252 -17.433 1.00 78.69 258 ASN A C 1
ATOM 1920 O O . ASN A 1 258 ? 47.845 6.164 -17.401 1.00 78.69 258 ASN A O 1
ATOM 1924 N N . LYS A 1 259 ? 49.674 7.442 -17.608 1.00 84.25 259 LYS A N 1
ATOM 1925 C CA . LYS A 1 259 ? 48.988 8.747 -17.649 1.00 84.25 259 LYS A CA 1
ATOM 1926 C C . LYS A 1 259 ? 47.971 8.836 -18.790 1.00 84.25 259 LYS A C 1
ATOM 1928 O O . LYS A 1 259 ? 46.894 9.397 -18.595 1.00 84.25 259 LYS A O 1
ATOM 1933 N N . GLU A 1 260 ? 48.292 8.273 -19.955 1.00 86.12 260 GLU A N 1
ATOM 1934 C CA . GLU A 1 260 ? 47.392 8.296 -21.115 1.00 86.12 260 GLU A CA 1
ATOM 1935 C C . GLU A 1 260 ? 46.207 7.335 -20.943 1.00 86.12 260 GLU A C 1
ATOM 1937 O O . GLU A 1 260 ? 45.072 7.699 -21.257 1.00 86.12 260 GLU A O 1
ATOM 1942 N N . THR A 1 261 ? 46.427 6.163 -20.341 1.00 86.44 261 THR A N 1
ATOM 1943 C CA . THR A 1 261 ? 45.358 5.227 -19.958 1.00 86.44 261 THR A CA 1
ATOM 1944 C C . THR A 1 261 ? 44.418 5.863 -18.940 1.00 86.44 261 THR A C 1
ATOM 1946 O O . THR A 1 261 ? 43.212 5.894 -19.159 1.00 86.44 261 THR A O 1
ATOM 1949 N N . ILE A 1 262 ? 44.951 6.478 -17.876 1.00 89.56 262 ILE A N 1
ATOM 1950 C CA . ILE A 1 262 ? 44.153 7.193 -16.866 1.00 89.56 262 ILE A CA 1
ATOM 1951 C C . ILE A 1 262 ? 43.295 8.284 -17.518 1.00 89.56 262 ILE A C 1
ATOM 1953 O O . ILE A 1 262 ? 42.094 8.376 -17.252 1.00 89.56 262 ILE A O 1
ATOM 1957 N N . LYS A 1 263 ? 43.890 9.098 -18.397 1.00 91.69 263 LYS A N 1
ATOM 1958 C CA . LYS A 1 263 ? 43.190 10.167 -19.122 1.00 91.69 263 LYS A CA 1
ATOM 1959 C C . LYS A 1 263 ? 42.081 9.608 -20.018 1.00 91.69 263 LYS A C 1
ATOM 1961 O O . LYS A 1 263 ? 40.977 10.153 -20.031 1.00 91.69 263 LYS A O 1
ATOM 1966 N N . THR A 1 264 ? 42.354 8.523 -20.738 1.00 92.62 264 THR A N 1
ATOM 1967 C CA . THR A 1 264 ? 41.398 7.870 -21.645 1.00 92.62 264 THR A CA 1
ATOM 1968 C C . THR A 1 264 ? 40.233 7.248 -20.877 1.00 92.62 264 THR A C 1
ATOM 1970 O O . THR A 1 264 ? 39.077 7.550 -21.179 1.00 92.62 264 THR A O 1
ATOM 1973 N N . THR A 1 265 ? 40.508 6.474 -19.825 1.00 92.31 265 THR A N 1
ATOM 1974 C CA . THR A 1 265 ? 39.478 5.846 -18.983 1.00 92.31 265 THR A CA 1
ATOM 1975 C C . THR A 1 265 ? 38.636 6.891 -18.246 1.00 92.31 265 THR A C 1
ATOM 1977 O O . THR A 1 265 ? 37.417 6.757 -18.158 1.00 92.31 265 THR A O 1
ATOM 1980 N N . SER A 1 266 ? 39.243 7.994 -17.793 1.00 93.12 266 SER A N 1
ATOM 1981 C CA . SER A 1 266 ? 38.508 9.107 -17.170 1.00 93.12 266 SER A CA 1
ATOM 1982 C C . SER A 1 266 ? 37.549 9.787 -18.156 1.00 93.12 266 SER A C 1
ATOM 1984 O O . SER A 1 266 ? 36.405 10.081 -17.807 1.00 93.12 266 SER A O 1
ATOM 1986 N N . LYS A 1 267 ? 37.966 9.993 -19.415 1.00 95.94 267 LYS A N 1
ATOM 1987 C CA . LYS A 1 267 ? 37.081 10.506 -20.477 1.00 95.94 267 LYS A CA 1
ATOM 1988 C C . LYS A 1 267 ? 35.947 9.530 -20.812 1.00 95.94 267 LYS A C 1
ATOM 1990 O O . LYS A 1 267 ? 34.810 9.964 -21.006 1.00 95.94 267 LYS A O 1
ATOM 1995 N N . GLN A 1 268 ? 36.231 8.227 -20.858 1.00 95.06 268 GLN A N 1
ATOM 1996 C CA . GLN A 1 268 ? 35.203 7.200 -21.057 1.00 95.06 268 GLN A CA 1
ATOM 1997 C C . GLN A 1 268 ? 34.168 7.219 -19.928 1.00 95.06 268 GLN A C 1
ATOM 1999 O O . GLN A 1 268 ? 32.974 7.224 -20.210 1.00 95.06 268 GLN A O 1
ATOM 2004 N N . LEU A 1 269 ? 34.598 7.315 -18.667 1.00 95.75 269 LEU A N 1
ATOM 2005 C CA . LEU A 1 269 ? 33.689 7.429 -17.523 1.00 95.75 269 LEU A CA 1
ATOM 2006 C C . LEU A 1 269 ? 32.773 8.652 -17.633 1.00 95.75 269 LEU A C 1
ATOM 2008 O O . LEU A 1 269 ? 31.563 8.512 -17.482 1.00 95.75 269 LEU A O 1
ATOM 2012 N N . LEU A 1 270 ? 33.314 9.832 -17.961 1.00 96.31 270 LEU A N 1
ATOM 2013 C C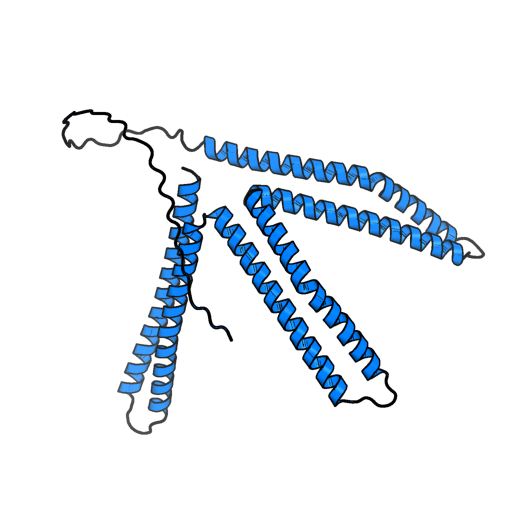A . LEU A 1 270 ? 32.499 11.035 -18.191 1.00 96.31 270 LEU A CA 1
ATOM 2014 C C . LEU A 1 270 ? 31.455 10.823 -19.298 1.00 96.31 270 LEU A C 1
ATOM 2016 O O . LEU A 1 270 ? 30.312 11.261 -19.164 1.00 96.31 270 LEU A O 1
ATOM 2020 N N . THR A 1 271 ? 31.833 10.119 -20.366 1.00 97.62 271 THR A N 1
ATOM 2021 C CA . THR A 1 271 ? 30.929 9.787 -21.475 1.00 97.62 271 THR A CA 1
ATOM 2022 C C . THR A 1 271 ? 29.810 8.847 -21.022 1.00 97.62 271 THR A C 1
ATOM 2024 O O . THR A 1 271 ? 28.646 9.120 -21.298 1.00 97.62 271 THR A O 1
ATOM 2027 N N . LEU A 1 272 ? 30.129 7.796 -20.262 1.00 97.44 272 LEU A N 1
ATOM 2028 C CA . LEU A 1 272 ? 29.142 6.847 -19.732 1.00 97.44 272 LEU A CA 1
ATOM 2029 C C . LEU A 1 272 ? 28.189 7.500 -18.716 1.00 97.44 272 LEU A C 1
ATOM 2031 O O . LEU A 1 272 ? 26.989 7.229 -18.721 1.00 97.44 272 LEU A O 1
ATOM 2035 N N . TYR A 1 273 ? 28.686 8.403 -17.865 1.00 95.94 273 TYR A N 1
ATOM 2036 C CA . TYR A 1 273 ? 27.823 9.169 -16.959 1.00 95.94 273 TYR A CA 1
ATOM 2037 C C . TYR A 1 273 ? 26.883 10.111 -17.717 1.00 95.94 273 TYR A C 1
ATOM 2039 O O . TYR A 1 273 ? 25.723 10.269 -17.325 1.00 95.94 273 TYR A O 1
ATOM 2047 N N . LYS A 1 274 ? 27.350 10.713 -18.817 1.00 97.56 274 LYS A N 1
ATOM 2048 C CA . LYS A 1 274 ? 26.485 11.488 -19.711 1.00 97.56 274 LYS A CA 1
ATOM 2049 C C . LYS A 1 274 ? 25.430 10.594 -20.369 1.00 97.56 274 LYS A C 1
ATOM 2051 O O . LYS A 1 274 ? 24.258 10.950 -20.342 1.00 97.56 274 LYS A O 1
ATOM 2056 N N . GLU A 1 275 ? 25.815 9.412 -20.851 1.00 96.81 275 GLU A N 1
ATOM 2057 C CA . GLU A 1 275 ? 24.889 8.426 -21.420 1.00 96.81 275 GLU A CA 1
ATOM 2058 C C . GLU A 1 275 ? 23.769 8.058 -20.430 1.00 96.81 275 GLU A C 1
ATOM 2060 O O . GLU A 1 275 ? 22.599 8.098 -20.801 1.00 96.81 275 GLU A O 1
ATOM 2065 N N . LEU A 1 276 ? 24.081 7.803 -19.150 1.00 95.75 276 LEU A N 1
ATOM 2066 C CA . LEU A 1 276 ? 23.057 7.568 -18.115 1.00 95.75 276 LEU A CA 1
ATOM 2067 C C . LEU A 1 276 ? 22.065 8.732 -17.987 1.00 95.75 276 LEU A C 1
ATOM 2069 O O . LEU A 1 276 ? 20.854 8.516 -17.879 1.00 95.75 276 LEU A O 1
ATOM 2073 N N . LYS A 1 277 ? 22.569 9.971 -17.988 1.00 96.62 277 LYS A N 1
ATOM 2074 C CA . LYS A 1 277 ? 21.732 11.174 -17.895 1.00 96.62 277 LYS A CA 1
ATOM 2075 C C . LYS A 1 277 ? 20.822 11.316 -19.117 1.00 96.62 277 LYS A C 1
ATOM 2077 O O . LYS A 1 277 ? 19.635 11.621 -18.965 1.00 96.62 277 LYS A O 1
ATOM 2082 N N . ASP A 1 278 ? 21.356 11.065 -20.306 1.00 96.62 278 ASP A N 1
ATOM 2083 C CA . ASP A 1 278 ? 20.614 11.153 -21.562 1.00 96.62 278 ASP A CA 1
ATOM 2084 C C . ASP A 1 278 ? 19.532 10.061 -21.628 1.00 96.62 278 ASP A C 1
ATOM 2086 O O . ASP A 1 278 ? 18.379 10.355 -21.946 1.00 96.62 278 ASP A O 1
ATOM 2090 N N . LYS A 1 279 ? 19.846 8.828 -21.202 1.00 96.06 279 LYS A N 1
ATOM 2091 C CA . LYS A 1 279 ? 18.877 7.721 -21.086 1.00 96.06 279 LYS A CA 1
ATOM 2092 C C . LYS A 1 279 ? 17.730 8.047 -20.131 1.00 96.06 279 LYS A C 1
ATOM 2094 O O . LYS A 1 279 ? 16.572 7.792 -20.463 1.00 96.06 279 LYS A O 1
ATOM 2099 N N . LYS A 1 280 ? 18.023 8.652 -18.974 1.00 97.00 280 LYS A N 1
ATOM 2100 C CA . LYS A 1 280 ? 16.988 9.105 -18.028 1.00 97.00 280 LYS A CA 1
ATOM 2101 C C . LYS A 1 280 ? 16.078 10.158 -18.659 1.00 97.00 280 LYS A C 1
ATOM 2103 O O . LYS A 1 280 ? 14.858 10.039 -18.579 1.00 97.00 280 LYS A O 1
ATOM 2108 N N . THR A 1 281 ? 16.670 11.146 -19.324 1.00 97.25 281 THR A N 1
ATOM 2109 C CA . THR A 1 281 ? 15.927 12.228 -19.987 1.00 97.25 281 THR A CA 1
ATOM 2110 C C . THR A 1 281 ? 15.022 11.682 -21.098 1.00 97.25 281 THR A C 1
ATOM 2112 O O . THR A 1 281 ? 13.852 12.052 -21.185 1.00 97.25 281 THR A O 1
ATOM 2115 N N . ALA A 1 282 ? 15.529 10.750 -21.911 1.00 96.75 282 ALA A N 1
ATOM 2116 C CA . ALA A 1 282 ? 14.761 10.093 -22.965 1.00 96.75 282 ALA A CA 1
ATOM 2117 C C . ALA A 1 282 ? 13.582 9.279 -22.404 1.00 96.75 282 ALA A C 1
ATOM 2119 O O . ALA A 1 282 ? 12.465 9.377 -22.917 1.00 96.75 282 ALA A O 1
ATOM 2120 N N . TYR A 1 283 ? 13.799 8.526 -21.321 1.00 97.69 283 TYR A N 1
ATOM 2121 C CA . TYR A 1 283 ? 12.735 7.792 -20.633 1.00 97.69 283 TYR A CA 1
ATOM 2122 C C . TYR A 1 283 ? 11.644 8.729 -20.094 1.00 97.69 283 TYR A C 1
ATOM 2124 O O . TYR A 1 283 ? 10.458 8.500 -20.333 1.00 97.69 283 TYR A O 1
ATOM 2132 N N . GLU A 1 284 ? 12.019 9.819 -19.420 1.00 97.19 284 GLU A N 1
ATOM 2133 C CA . GLU A 1 284 ? 11.063 10.802 -18.894 1.00 97.19 284 GLU A CA 1
ATOM 2134 C C . GLU A 1 284 ? 10.238 11.462 -20.012 1.00 97.19 284 GLU A C 1
ATOM 2136 O O . GLU A 1 284 ? 9.016 11.606 -19.885 1.00 97.19 284 GLU A O 1
ATOM 2141 N N . ALA A 1 285 ? 10.878 11.804 -21.136 1.00 97.31 285 ALA A N 1
ATOM 2142 C CA . ALA A 1 285 ? 10.204 12.347 -22.313 1.00 97.31 285 ALA A CA 1
ATOM 2143 C C . ALA A 1 285 ? 9.210 11.343 -22.924 1.00 97.31 285 ALA A C 1
ATOM 2145 O O . ALA A 1 285 ? 8.068 11.708 -23.224 1.00 97.31 285 ALA A O 1
ATOM 2146 N N . LEU A 1 286 ? 9.604 10.072 -23.047 1.00 97.00 286 LEU A N 1
ATOM 2147 C CA . LEU A 1 286 ? 8.744 9.004 -23.556 1.00 97.00 286 LEU A CA 1
ATOM 2148 C C . LEU A 1 286 ? 7.527 8.775 -22.648 1.00 97.00 286 LEU A C 1
ATOM 2150 O O . LEU A 1 286 ? 6.395 8.747 -23.130 1.00 97.00 286 LEU A O 1
ATOM 2154 N N . VAL A 1 287 ? 7.734 8.691 -21.330 1.00 96.00 287 VAL A N 1
ATOM 2155 C CA . VAL A 1 287 ? 6.649 8.555 -20.342 1.00 96.00 287 VAL A CA 1
ATOM 2156 C C . VAL A 1 287 ? 5.658 9.711 -20.449 1.00 96.00 287 VAL A C 1
ATOM 2158 O O . VAL A 1 287 ? 4.443 9.492 -20.419 1.00 96.00 287 VAL A O 1
ATOM 2161 N N . LYS A 1 288 ? 6.158 10.945 -20.582 1.00 96.00 288 LYS A N 1
ATOM 2162 C CA . LYS A 1 288 ? 5.311 12.129 -20.757 1.00 96.00 288 LYS A CA 1
ATOM 2163 C C . LYS A 1 288 ? 4.478 12.020 -22.034 1.00 96.00 288 LYS A C 1
ATOM 2165 O O . LYS A 1 288 ? 3.265 12.193 -21.956 1.00 96.00 288 LYS A O 1
ATOM 2170 N N . SER A 1 289 ? 5.106 11.671 -23.157 1.00 95.56 289 SER A N 1
ATOM 2171 C CA . SER A 1 289 ? 4.446 11.501 -24.459 1.00 95.56 289 SER A CA 1
ATOM 2172 C C . SER A 1 289 ? 3.338 10.438 -24.432 1.00 95.56 289 SER A C 1
ATOM 2174 O O . SER A 1 289 ? 2.220 10.678 -24.902 1.00 95.56 289 SER A O 1
ATOM 2176 N N . ILE A 1 290 ? 3.599 9.282 -23.808 1.00 94.56 290 ILE A N 1
ATOM 2177 C CA . ILE A 1 290 ? 2.602 8.210 -23.661 1.00 94.56 290 ILE A CA 1
ATOM 2178 C C . ILE A 1 290 ? 1.390 8.715 -22.868 1.00 94.56 290 ILE A C 1
ATOM 2180 O O . ILE A 1 290 ? 0.251 8.557 -23.310 1.00 94.56 290 ILE A O 1
ATOM 2184 N N . LYS A 1 291 ? 1.618 9.376 -21.724 1.00 93.19 291 LYS A N 1
ATOM 2185 C CA . LYS A 1 291 ? 0.538 9.903 -20.873 1.00 93.19 291 LYS A CA 1
ATOM 2186 C C . LYS A 1 291 ? -0.283 10.986 -21.569 1.00 93.19 291 LYS A C 1
ATOM 2188 O O . LYS A 1 291 ? -1.506 10.984 -21.443 1.00 93.19 291 LYS A O 1
ATOM 2193 N N . THR A 1 292 ? 0.357 11.902 -22.297 1.00 91.69 292 THR A N 1
ATOM 2194 C CA . THR A 1 292 ? -0.352 12.966 -23.026 1.00 91.69 292 THR A CA 1
ATOM 2195 C C . THR A 1 292 ? -1.204 12.403 -24.156 1.00 91.69 292 THR A C 1
ATOM 2197 O O . THR A 1 292 ? -2.353 12.810 -24.304 1.00 91.69 292 THR A O 1
ATOM 2200 N N . THR A 1 293 ? -0.679 11.427 -24.899 1.00 91.88 293 THR A N 1
ATOM 2201 C CA . THR A 1 293 ? -1.408 10.772 -25.995 1.00 91.88 293 THR A CA 1
ATOM 2202 C C . THR A 1 293 ? -2.621 10.008 -25.467 1.00 91.88 293 THR A C 1
ATOM 2204 O O . THR A 1 293 ? -3.729 10.172 -25.971 1.00 91.88 293 THR A O 1
ATOM 2207 N N . ALA A 1 294 ? -2.443 9.243 -24.388 1.00 91.12 294 ALA A N 1
ATOM 2208 C CA . ALA A 1 294 ? -3.525 8.509 -23.737 1.00 91.12 294 ALA A CA 1
ATOM 2209 C C . ALA A 1 294 ? -4.634 9.431 -23.199 1.00 91.12 294 ALA A C 1
ATOM 2211 O O . ALA A 1 294 ? -5.822 9.164 -23.372 1.00 91.12 294 ALA A O 1
ATOM 2212 N N . ALA A 1 295 ? -4.253 10.550 -22.576 1.00 87.06 295 ALA A N 1
ATOM 2213 C CA . ALA A 1 295 ? -5.210 11.528 -22.067 1.00 87.06 295 ALA A CA 1
ATOM 2214 C C . ALA A 1 295 ? -5.995 12.236 -23.185 1.00 87.06 295 ALA A C 1
ATOM 2216 O O . ALA A 1 295 ? -7.139 12.629 -22.958 1.00 87.06 295 ALA A O 1
ATOM 2217 N N . ALA A 1 296 ? -5.396 12.414 -24.368 1.00 84.75 296 ALA A N 1
ATOM 2218 C CA . ALA A 1 296 ? -6.078 12.959 -25.539 1.00 84.75 296 ALA A CA 1
ATOM 2219 C C . ALA A 1 296 ? -7.082 11.953 -26.122 1.00 84.75 296 ALA A C 1
ATOM 2221 O O . ALA A 1 296 ? -8.227 12.322 -26.365 1.00 84.75 296 ALA A O 1
ATOM 2222 N N . ALA A 1 297 ? -6.690 10.681 -26.252 1.00 81.06 297 ALA A N 1
ATOM 2223 C CA . ALA A 1 297 ? -7.551 9.621 -26.779 1.00 81.06 297 ALA A CA 1
ATOM 2224 C C . ALA A 1 297 ? -8.820 9.390 -25.940 1.00 81.06 297 ALA A C 1
ATOM 2226 O O . ALA A 1 297 ? -9.860 9.069 -26.489 1.00 81.06 297 ALA A O 1
ATOM 2227 N N . LYS A 1 298 ? -8.767 9.602 -24.617 1.00 73.12 298 LYS A N 1
ATOM 2228 C CA . LYS A 1 298 ? -9.936 9.459 -23.727 1.00 73.12 298 LYS A CA 1
ATOM 2229 C C . LYS A 1 298 ? -10.947 10.617 -23.828 1.00 73.12 298 LYS A C 1
ATOM 2231 O O . LYS A 1 298 ? -12.024 10.539 -23.245 1.00 73.12 298 LYS A O 1
ATOM 2236 N N . LYS A 1 299 ? -10.571 11.728 -24.470 1.00 66.44 299 LYS A N 1
ATOM 2237 C CA . LYS A 1 299 ? -11.427 12.916 -24.647 1.00 66.44 299 LYS A CA 1
ATOM 2238 C C . LYS A 1 299 ? -12.082 12.990 -26.029 1.00 66.44 299 LYS A C 1
ATOM 2240 O O . LYS A 1 299 ? -12.956 13.838 -26.197 1.00 66.44 299 LYS A O 1
ATOM 2245 N N . ALA A 1 300 ? -11.595 12.198 -26.983 1.00 52.47 300 ALA A N 1
ATOM 2246 C CA . ALA A 1 300 ? -12.159 12.044 -28.320 1.00 52.47 300 ALA A CA 1
ATOM 2247 C C . ALA A 1 300 ? -13.311 11.034 -28.282 1.00 52.47 300 ALA A C 1
ATOM 2249 O O . ALA A 1 300 ? -14.276 11.252 -29.043 1.00 52.47 300 ALA A O 1
#